Protein 6NVO (pdb70)

Secondary structure (DSSP, 8-state):
-EEEEEETTEEEEEETTTEEEEGGGTEEEE----BT-------HHHHHHHHHHHHHHS--SEEEE-S-SB-SGGGS-HHHHHHHHHHHHTTTTSEEEEE--HHHHHH-SPPGGG--EEE-S-EEETTEEE-SS-PPPSSS-EEE-SS-EEEEE---EEEEEEEE-SSEEEPPPSS--S--EE--TT-SSEEEE----EE-

Sequence (200 aa):
NYQPIEHRGQALWLLADKAIYWPARRALLVADVHIGKAASYGTTEATLARLDRLLAEHDCEQLIILGDFLHARTARAPATLAKVEDWRKRHKNLKVVLIRGNHDRNAGDPPASLDIQVVDEPWVLEPFALQHEPQPHGTHPVLAGHVHPVFVLRGRLRLPCFVIDEQVSLLPAFGEFTGGWEITPASASRLYLAGRVWPL

Foldseek 3Di:
DWDWDAAPNFTWTHALLQWIQGQVQLEIEHEQAAQQPPDDVVHLLVLLVVVVVVCVVTRHLEYEYQENNHAALSCVPPVRVVVLLVSLVVVVRYAYEYAYDPRCVHNDPPDVSSRYHYDYFQDDDPPERRHADQDFDPPHAYEYEPQQEFEADPCGDTFGKWWRDNTTTYTHNSGDDPDGDHDDPPDPTWIWGSNVTRTD

InterPro domains:
  IPR004843 Calcineurin-like, phosphoesterase domain [PF00149] (27-120)
  IPR024173 Phosphoesterase MJ0037-like [PIRSF000887] (7-202)
  IPR024173 Phosphoesterase MJ0037-like [PTHR39323] (19-204)
  IPR026336 Ligase-associated DNA damage response endonuclease PdeM-like [TIGR04123] (7-214)
  IPR029052 Metallo-dependent phosphatase-like [G3DSA:3.60.21.10] (27-137)
  IPR029052 Metallo-dependent phosphatase-like [SSF56300] (28-164)

Nearest PDB structures (foldseek):
  6nvo-assembly1_A  TM=1.005E+00  e=5.794E-46  Pseudomonas putida KT2440
  6nvp-assembly1_A  TM=9.640E-01  e=5.770E-36  Pseudomonas putida KT2440
  5h7w-assembly1_A  TM=5.038E-01  e=1.443E+00  Naja atra
  6hxw-assembly1_A  TM=4.388E-01  e=1.205E+00  Homo sapiens
  6heg-assembly1_A  TM=3.441E-01  e=3.555E+00  Escherichia coli K-12

B-factor: mean 45.1, std 12.96, range [23.28, 94.76]

Radius of gyration: 15.88 Å; Cα contacts (8 Å, |Δi|>4): 490; chains: 1; bounding box: 45×36×41 Å

Structure (mmCIF, N/CA/C/O backbone):
data_6NVO
#
_entry.id   6NVO
#
_cell.length_a   58.224
_cell.length_b   72.995
_cell.length_c   41.748
_cell.angle_alpha   90.00
_cell.angle_beta   90.00
_cell.angle_gamma   90.00
#
_symmetry.space_group_name_H-M   'P 21 21 2'
#
loop_
_entity.id
_entity.type
_entity.pdbx_description
1 polymer 'Nuclease MPE'
2 non-polymer 'MANGANESE (II) ION'
3 water water
#
loop_
_atom_site.group_PDB
_atom_site.id
_atom_site.type_symbol
_atom_site.label_atom_id
_atom_site.label_alt_id
_atom_site.label_comp_id
_atom_site.label_asym_id
_atom_site.label_entity_id
_atom_site.label_seq_id
_atom_site.pdbx_PDB_ins_code
_atom_site.Cartn_x
_atom_site.Cartn_y
_atom_site.Cartn_z
_atom_site.occupancy
_atom_site.B_iso_or_equiv
_atom_site.auth_seq_id
_atom_site.auth_comp_id
_atom_site.auth_asym_id
_atom_site.auth_atom_id
_atom_site.pdbx_PDB_model_num
ATOM 1 N N . ASN A 1 2 ? 24.333 -0.457 6.938 1.00 64.16 2 ASN A N 1
ATOM 2 C CA . ASN A 1 2 ? 23.445 -1.563 7.302 1.00 66.67 2 ASN A CA 1
ATOM 3 C C . ASN A 1 2 ? 22.443 -1.130 8.375 1.00 62.54 2 ASN A C 1
ATOM 4 O O . ASN A 1 2 ? 22.763 -0.295 9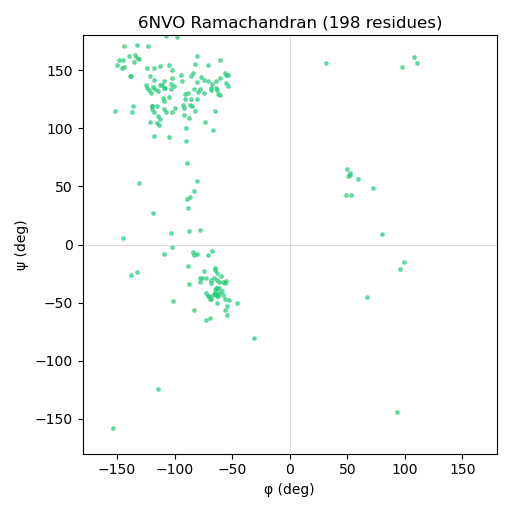.225 1.00 61.78 2 ASN A O 1
ATOM 9 N N . TYR A 1 3 ? 21.236 -1.701 8.346 1.00 60.31 3 TYR A N 1
ATOM 10 C CA . TYR A 1 3 ? 20.107 -1.114 9.055 1.00 52.02 3 TYR A CA 1
ATOM 11 C C . TYR A 1 3 ? 19.357 -2.126 9.906 1.00 50.50 3 TYR A C 1
ATOM 12 O O . TYR A 1 3 ? 19.410 -3.336 9.683 1.00 54.30 3 TYR A O 1
ATOM 21 N N . GLN A 1 4 ? 18.625 -1.591 10.872 1.00 45.24 4 GLN A N 1
ATOM 22 C CA . GLN A 1 4 ? 17.780 -2.374 11.765 1.00 43.71 4 GLN A CA 1
ATOM 23 C C . GLN A 1 4 ? 16.327 -1.994 11.511 1.00 47.15 4 GLN A C 1
ATOM 24 O O . GLN A 1 4 ? 15.921 -0.852 11.813 1.00 43.65 4 GLN A O 1
ATOM 30 N N . PRO A 1 5 ? 15.507 -2.877 10.943 1.00 50.08 5 PRO A N 1
ATOM 31 C CA . PRO A 1 5 ? 14.095 -2.530 10.736 1.00 41.82 5 PRO A CA 1
ATOM 32 C C . PRO A 1 5 ? 13.335 -2.576 12.047 1.00 38.98 5 PRO A C 1
ATOM 33 O O . PRO A 1 5 ? 13.587 -3.430 12.901 1.00 43.14 5 PRO A O 1
ATOM 37 N N . ILE A 1 6 ? 12.417 -1.624 12.221 1.00 38.53 6 ILE A N 1
ATOM 38 C CA . ILE A 1 6 ? 11.497 -1.647 13.355 1.00 43.16 6 ILE A CA 1
ATOM 39 C C . ILE A 1 6 ? 10.089 -1.330 12.857 1.00 42.02 6 ILE A C 1
ATOM 40 O O . ILE A 1 6 ? 9.896 -0.707 11.810 1.00 38.73 6 ILE A O 1
ATOM 45 N N . GLU A 1 7 ? 9.098 -1.755 13.628 1.00 41.63 7 GLU A N 1
ATOM 46 C CA . GLU A 1 7 ? 7.735 -1.290 13.422 1.00 44.77 7 GLU A CA 1
ATOM 47 C C . GLU A 1 7 ? 7.432 -0.260 14.492 1.00 42.83 7 GLU A C 1
ATOM 48 O O . GLU A 1 7 ? 7.735 -0.478 15.668 1.00 49.47 7 GLU A O 1
ATOM 54 N N . HIS A 1 8 ? 6.848 0.859 14.090 1.00 42.97 8 HIS A N 1
ATOM 55 C CA . HIS A 1 8 ? 6.600 1.944 15.033 1.00 40.76 8 HIS A CA 1
ATOM 56 C C . HIS A 1 8 ? 5.378 2.703 14.544 1.00 39.67 8 HIS A C 1
ATOM 57 O O . HIS A 1 8 ? 5.407 3.297 13.460 1.00 38.63 8 HIS A O 1
ATOM 64 N N . ARG A 1 9 ? 4.301 2.650 15.335 1.00 41.86 9 ARG A N 1
ATOM 65 C CA . ARG A 1 9 ? 3.044 3.320 15.001 1.00 42.17 9 ARG A CA 1
ATOM 66 C C . ARG A 1 9 ? 2.572 2.908 13.607 1.00 38.08 9 ARG A C 1
ATOM 67 O O . ARG A 1 9 ? 2.168 3.734 12.782 1.00 33.34 9 ARG A O 1
ATOM 75 N N . GLY A 1 10 ? 2.683 1.615 13.329 1.00 36.57 10 GLY A N 1
ATOM 76 C CA . GLY A 1 10 ? 2.150 1.061 12.105 1.00 41.02 10 GLY A CA 1
ATOM 77 C C . GLY A 1 10 ? 3.006 1.260 10.883 1.00 41.02 10 GLY A C 1
ATOM 78 O O . GLY A 1 10 ? 2.546 0.965 9.772 1.00 41.40 10 GLY A O 1
ATOM 79 N N . GLN A 1 11 ? 4.231 1.751 11.043 1.00 43.34 11 GLN A N 1
ATOM 80 C CA . GLN A 1 11 ? 5.111 2.035 9.922 1.00 35.54 11 GLN A CA 1
ATOM 81 C C . GLN A 1 11 ? 6.399 1.246 10.052 1.00 39.14 11 GLN A C 1
ATOM 82 O O . GLN A 1 11 ? 6.909 1.043 11.161 1.00 41.28 11 GLN A O 1
ATOM 88 N N . ALA A 1 12 ? 6.927 0.822 8.913 1.00 36.22 12 ALA A N 1
ATOM 89 C CA . ALA A 1 12 ? 8.222 0.166 8.865 1.00 36.64 12 ALA A CA 1
ATOM 90 C C . ALA A 1 12 ? 9.278 1.254 8.759 1.00 39.72 12 ALA A C 1
ATOM 91 O O . ALA A 1 12 ? 9.254 2.065 7.821 1.00 35.01 12 ALA A O 1
ATOM 93 N N . LEU A 1 13 ? 10.168 1.301 9.741 1.00 35.41 13 LEU A N 1
ATOM 94 C CA . LEU A 1 13 ? 11.236 2.292 9.792 1.00 38.07 13 LEU A CA 1
ATOM 95 C C . LEU A 1 13 ? 12.564 1.566 9.900 1.00 33.43 13 LEU A C 1
ATOM 96 O O . LEU A 1 13 ? 12.688 0.581 10.638 1.00 36.40 13 LEU A O 1
ATOM 101 N N . TRP A 1 14 ? 13.549 2.039 9.154 1.00 30.78 14 TRP A N 1
ATOM 102 C CA . TRP A 1 14 ? 14.875 1.437 9.174 1.00 34.21 14 TRP A CA 1
ATOM 103 C C . TRP A 1 14 ? 15.810 2.380 9.916 1.00 37.54 14 TRP A C 1
ATOM 104 O O . TRP A 1 14 ? 16.091 3.490 9.443 1.00 33.93 14 TRP A O 1
ATOM 115 N N . LEU A 1 15 ? 16.302 1.934 11.068 1.00 38.01 15 LEU A N 1
ATOM 116 C CA . LEU A 1 15 ? 17.299 2.703 11.795 1.00 34.46 15 LEU A CA 1
ATOM 117 C C . LEU A 1 15 ? 18.655 2.442 11.159 1.00 38.72 15 LEU A C 1
ATOM 118 O O . LEU A 1 15 ? 19.068 1.286 11.040 1.00 43.57 15 LEU A O 1
ATOM 123 N N . LEU A 1 16 ? 19.345 3.508 10.761 1.00 36.31 16 LEU A N 1
ATOM 124 C CA . LEU A 1 16 ? 20.611 3.414 10.046 1.00 38.54 16 LEU A CA 1
ATOM 125 C C . LEU A 1 16 ? 21.782 3.643 10.991 1.00 41.58 16 LEU A C 1
ATOM 126 O O . LEU A 1 16 ? 21.760 4.572 11.805 1.00 39.69 16 LEU A O 1
ATOM 131 N N . ALA A 1 17 ? 22.825 2.810 10.851 1.00 44.44 17 ALA A N 1
ATOM 132 C CA . ALA A 1 17 ? 23.968 2.875 11.761 1.00 38.89 17 ALA A CA 1
ATOM 133 C C . ALA A 1 17 ? 24.584 4.267 11.808 1.00 39.33 17 ALA A C 1
ATOM 134 O O . ALA A 1 17 ? 25.091 4.688 12.856 1.00 42.31 17 ALA A O 1
ATOM 136 N N . ASP A 1 18 ? 24.530 5.000 10.697 1.00 35.38 18 ASP A N 1
ATOM 137 C CA . ASP A 1 18 ? 25.103 6.336 10.591 1.00 35.94 18 ASP A CA 1
ATOM 138 C C . ASP A 1 18 ? 24.134 7.448 11.011 1.00 38.13 18 ASP A C 1
ATOM 139 O O . ASP A 1 18 ? 24.188 8.548 10.446 1.00 39.14 18 ASP A O 1
ATOM 144 N N . LYS A 1 19 ? 23.234 7.188 11.964 1.00 35.12 19 LYS A N 1
ATOM 145 C CA . LYS A 1 19 ? 22.473 8.252 12.640 1.00 36.98 19 LYS A CA 1
ATOM 146 C C . LYS A 1 19 ? 21.408 8.871 11.731 1.00 35.14 19 LYS A C 1
ATOM 147 O O . LYS A 1 19 ? 21.288 10.094 11.628 1.00 37.44 19 LYS A O 1
ATOM 153 N N . ALA A 1 20 ? 20.625 8.011 11.077 1.00 32.57 20 ALA A N 1
ATOM 154 C CA . ALA A 1 20 ? 19.566 8.449 10.177 1.00 35.53 20 ALA A CA 1
ATOM 155 C C . ALA A 1 20 ? 18.451 7.421 10.228 1.00 32.01 20 ALA A C 1
ATOM 156 O O . ALA A 1 20 ? 18.671 6.274 10.618 1.00 35.18 20 ALA A O 1
ATOM 158 N N . ILE A 1 21 ? 17.251 7.836 9.840 1.00 32.84 21 ILE A N 1
ATOM 159 C CA . ILE A 1 21 ? 16.128 6.913 9.669 1.00 32.62 21 ILE A CA 1
ATOM 160 C C . ILE A 1 21 ? 15.726 6.950 8.205 1.00 32.67 21 ILE A C 1
ATOM 161 O O . ILE A 1 21 ? 15.631 8.028 7.611 1.00 34.05 21 ILE A O 1
ATOM 166 N N . TYR A 1 22 ? 15.525 5.780 7.618 1.00 35.71 22 TYR A N 1
ATOM 167 C CA . TYR A 1 22 ? 14.942 5.676 6.289 1.00 34.24 22 TYR A CA 1
ATOM 168 C C . TYR A 1 22 ? 13.530 5.121 6.427 1.00 35.58 22 TYR A C 1
ATOM 169 O O . TYR A 1 22 ? 13.301 4.163 7.169 1.00 35.19 22 TYR A O 1
ATOM 178 N N . TRP A 1 23 ? 12.590 5.741 5.720 1.00 32.57 23 TRP A N 1
ATOM 179 C CA . TRP A 1 23 ? 11.163 5.445 5.819 1.00 36.17 23 TRP A CA 1
ATOM 180 C C . TRP A 1 23 ? 10.764 4.959 4.433 1.00 37.83 23 TRP A C 1
ATOM 181 O O . TRP A 1 23 ? 10.478 5.777 3.545 1.00 37.08 23 TRP A O 1
ATOM 192 N N . PRO A 1 24 ? 10.785 3.640 4.195 1.00 33.24 24 PRO A N 1
ATOM 193 C CA . PRO A 1 24 ? 10.610 3.125 2.818 1.00 35.59 24 PRO A CA 1
ATOM 194 C C . PRO A 1 24 ? 9.325 3.573 2.141 1.00 39.17 24 PRO A C 1
ATOM 195 O O . PRO A 1 24 ? 9.361 4.013 0.982 1.00 36.21 24 PRO A O 1
ATOM 199 N N . ALA A 1 25 ? 8.185 3.481 2.841 1.00 35.28 25 ALA A N 1
ATOM 200 C CA . ALA A 1 25 ? 6.893 3.806 2.237 1.00 33.92 25 ALA A CA 1
ATOM 201 C C . ALA A 1 25 ? 6.838 5.245 1.755 1.00 40.86 25 ALA A C 1
ATOM 202 O O . ALA A 1 25 ? 6.079 5.576 0.829 1.00 44.99 25 ALA A O 1
ATOM 204 N N . ARG A 1 26 ? 7.615 6.119 2.380 1.00 38.06 26 ARG A N 1
ATOM 205 C CA . ARG A 1 26 ? 7.676 7.516 2.008 1.00 39.05 26 ARG A CA 1
ATOM 206 C C . ARG A 1 26 ? 8.925 7.833 1.198 1.00 38.37 26 ARG A C 1
ATOM 207 O O . ARG A 1 26 ? 9.103 8.980 0.775 1.00 36.46 26 ARG A O 1
ATOM 215 N N . ARG A 1 27 ? 9.786 6.840 0.977 1.00 35.82 27 ARG A N 1
ATOM 216 C CA . ARG A 1 27 ? 11.044 7.040 0.266 1.00 40.96 27 ARG A CA 1
ATOM 217 C C . ARG A 1 27 ? 11.795 8.248 0.839 1.00 39.48 27 ARG A C 1
ATOM 218 O O . ARG A 1 27 ? 12.337 9.090 0.116 1.00 42.48 27 ARG A O 1
ATOM 226 N N . ALA A 1 28 ? 11.795 8.334 2.174 1.00 37.84 28 ALA A N 1
ATOM 227 C CA . ALA A 1 28 ? 12.271 9.495 2.914 1.00 35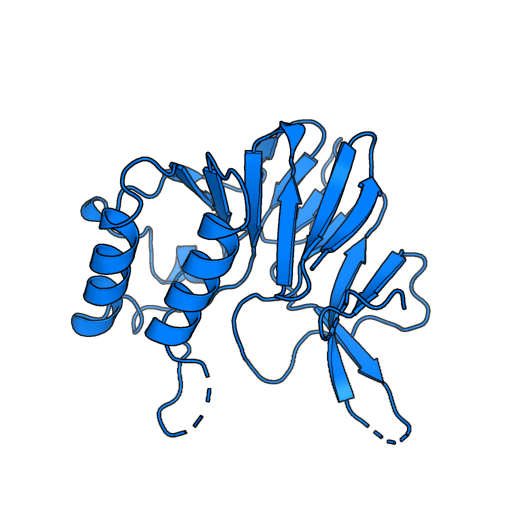.82 28 ALA A CA 1
ATOM 228 C C . ALA A 1 28 ? 13.453 9.119 3.804 1.00 34.85 28 ALA A C 1
ATOM 229 O O . ALA A 1 28 ? 13.433 8.083 4.478 1.00 32.45 28 ALA A O 1
ATOM 231 N N . LEU A 1 29 ? 14.480 9.964 3.790 1.00 33.69 29 LEU A N 1
ATOM 232 C CA . LEU A 1 29 ? 15.595 9.899 4.733 1.00 31.01 29 LEU A CA 1
ATOM 233 C C . LEU A 1 29 ? 15.442 11.014 5.769 1.00 28.46 29 LEU A C 1
ATOM 234 O O . LEU A 1 29 ? 15.274 12.183 5.409 1.00 32.78 29 LEU A O 1
ATOM 239 N N . LEU A 1 30 ? 15.484 10.646 7.049 1.00 31.13 30 LEU A N 1
ATOM 240 C CA . LEU A 1 30 ? 15.297 11.554 8.183 1.00 32.48 30 LEU A CA 1
ATOM 241 C C . LEU A 1 30 ? 16.598 11.639 8.962 1.00 30.74 30 LEU A C 1
ATOM 242 O O . LEU A 1 30 ? 17.173 10.606 9.313 1.00 28.48 30 LEU A O 1
ATOM 247 N N . VAL A 1 31 ? 17.027 12.863 9.271 1.00 29.37 31 VAL A N 1
ATOM 248 C CA . VAL A 1 31 ? 18.191 13.135 10.115 1.00 28.26 31 VAL A CA 1
ATOM 249 C C . VAL A 1 31 ? 17.873 14.378 10.925 1.00 29.32 31 VAL A C 1
ATOM 250 O O . VAL A 1 31 ? 16.883 15.076 10.674 1.00 26.59 31 VAL A O 1
ATOM 254 N N . ALA A 1 32 ? 18.736 14.670 11.888 1.00 26.09 32 ALA A N 1
ATOM 255 C CA . ALA A 1 32 ? 18.553 15.814 12.756 1.00 26.27 32 ALA A CA 1
ATOM 256 C C . ALA A 1 32 ? 19.914 16.323 13.206 1.00 31.04 32 ALA A C 1
ATOM 257 O O . ALA A 1 32 ? 20.907 15.574 13.257 1.00 30.77 32 ALA A O 1
ATOM 259 N N . ASP A 1 33 ? 19.938 17.606 13.530 1.00 27.45 33 ASP A N 1
ATOM 260 C CA . ASP A 1 33 ? 21.072 18.257 14.193 1.00 34.22 33 ASP A CA 1
ATOM 261 C C . ASP A 1 33 ? 22.357 17.979 13.425 1.00 31.46 33 ASP A C 1
ATOM 262 O O . ASP A 1 33 ? 23.299 17.361 13.919 1.00 31.10 33 ASP A O 1
ATOM 267 N N . VAL A 1 34 ? 22.339 18.414 12.160 1.00 34.46 34 VAL A N 1
ATOM 268 C CA . VAL A 1 34 ? 23.495 18.240 11.294 1.00 31.07 34 VAL A CA 1
ATOM 269 C C . VAL A 1 34 ? 24.610 19.193 11.708 1.00 39.38 34 VAL A C 1
ATOM 270 O O . VAL A 1 34 ? 25.787 18.813 11.754 1.00 39.17 34 VAL A O 1
ATOM 274 N N . HIS A 1 35 ? 24.255 20.439 12.023 1.00 35.61 35 HIS A N 1
ATOM 275 C CA . HIS A 1 35 ? 25.200 21.481 12.415 1.00 45.95 35 HIS A CA 1
ATOM 276 C C . HIS A 1 35 ? 26.362 21.600 11.421 1.00 46.80 35 HIS A C 1
ATOM 277 O O . HIS A 1 35 ? 27.540 21.463 11.769 1.00 45.43 35 HIS A O 1
ATOM 284 N N . ILE A 1 36 ? 26.011 21.872 10.160 1.00 44.01 36 ILE A N 1
ATOM 285 C CA . ILE A 1 36 ? 27.017 22.331 9.202 1.00 44.71 36 ILE A CA 1
ATOM 286 C C . ILE A 1 36 ? 27.589 23.661 9.684 1.00 45.45 36 ILE A C 1
ATOM 287 O O . ILE A 1 36 ? 26.848 24.600 10.006 1.00 44.30 36 ILE A O 1
ATOM 292 N N . GLY A 1 37 ? 28.919 23.750 9.737 1.00 50.93 37 GLY A N 1
ATOM 293 C CA . GLY A 1 37 ? 29.587 24.910 10.293 1.00 47.94 37 GLY A CA 1
ATOM 294 C C . GLY A 1 37 ? 30.050 24.732 11.723 1.00 55.40 37 GLY A C 1
ATOM 295 O O . GLY A 1 37 ? 30.842 25.554 12.215 1.00 56.22 37 GLY A O 1
ATOM 296 N N . LYS A 1 38 ? 29.555 23.703 12.414 1.00 47.04 38 LYS A N 1
ATOM 297 C CA . LYS A 1 38 ? 30.186 23.228 13.642 1.00 53.80 38 LYS A CA 1
ATOM 298 C C . LYS A 1 38 ? 31.222 22.175 13.257 1.00 57.35 38 LYS A C 1
ATOM 299 O O . LYS A 1 38 ? 31.057 20.968 13.454 1.00 59.20 38 LYS A O 1
ATOM 305 N N . ALA A 1 39 ? 32.282 22.667 12.630 1.00 57.46 39 ALA A N 1
ATOM 306 C CA . ALA A 1 39 ? 33.478 21.890 12.365 1.00 57.52 39 ALA A CA 1
ATOM 307 C C . ALA A 1 39 ? 34.633 22.559 13.094 1.00 61.30 39 ALA A C 1
ATOM 308 O O . ALA A 1 39 ? 34.685 23.791 13.202 1.00 59.34 39 ALA A O 1
ATOM 310 N N . ALA A 1 40 ? 35.518 21.746 13.651 1.00 62.93 40 ALA A N 1
ATOM 311 C CA . ALA A 1 40 ? 36.786 22.242 14.154 1.00 62.07 40 ALA A CA 1
ATOM 312 C C . ALA A 1 40 ? 37.860 21.996 13.105 1.00 62.18 40 ALA A C 1
ATOM 313 O O . ALA A 1 40 ? 37.618 21.407 12.048 1.00 68.69 40 ALA A O 1
ATOM 315 N N . SER A 1 41 ? 39.073 22.425 13.426 1.00 64.68 41 SER A N 1
ATOM 316 C CA . SER A 1 41 ? 40.128 22.582 12.440 1.00 60.03 41 SER A CA 1
ATOM 317 C C . SER A 1 41 ? 41.334 21.690 12.721 1.00 62.43 41 SER A C 1
ATOM 318 O O . SER A 1 41 ? 42.449 22.045 12.345 1.00 59.03 41 SER A O 1
ATOM 321 N N . TYR A 1 42 ? 41.159 20.544 13.386 1.00 60.69 42 TYR A N 1
ATOM 322 C CA . TYR A 1 42 ? 42.335 19.715 13.724 1.00 56.48 42 TYR A CA 1
ATOM 323 C C . TYR A 1 42 ? 42.054 18.211 13.665 1.00 61.22 42 TYR A C 1
ATOM 324 O O . TYR A 1 42 ? 42.618 17.494 12.829 1.00 60.20 42 TYR A O 1
ATOM 333 N N . GLY A 1 52 ? 34.161 14.827 10.685 1.00 52.85 52 GLY A N 1
ATOM 334 C CA . GLY A 1 52 ? 33.935 16.085 11.379 1.00 55.21 52 GLY A CA 1
ATOM 335 C C . GLY A 1 52 ? 33.848 17.325 10.502 1.00 52.95 52 GLY A C 1
ATOM 336 O O . GLY A 1 52 ? 33.296 18.340 10.913 1.00 54.05 52 GLY A O 1
ATOM 337 N N . THR A 1 53 ? 34.389 17.247 9.288 1.00 49.97 53 THR A N 1
ATOM 338 C CA . THR A 1 53 ? 34.412 18.392 8.388 1.00 52.25 53 THR A CA 1
ATOM 339 C C . THR A 1 53 ? 33.080 18.531 7.656 1.00 48.60 53 THR A C 1
ATOM 340 O O . THR A 1 53 ? 32.336 17.563 7.488 1.00 41.20 53 THR A O 1
ATOM 344 N N . THR A 1 54 ? 32.786 19.762 7.232 1.00 45.56 54 THR A N 1
ATOM 345 C CA . THR A 1 54 ? 31.642 20.013 6.366 1.00 43.98 54 THR A CA 1
ATOM 346 C C . THR A 1 54 ? 31.580 18.999 5.233 1.00 50.17 54 THR A C 1
ATOM 347 O O . THR A 1 54 ? 30.533 18.382 4.981 1.00 43.97 54 THR A O 1
ATOM 351 N N . GLU A 1 55 ? 32.704 18.810 4.538 1.00 48.85 55 GLU A N 1
ATOM 352 C CA . GLU A 1 55 ? 32.713 17.898 3.404 1.00 47.17 55 GLU A CA 1
ATOM 353 C C . GLU A 1 55 ? 32.396 16.488 3.855 1.00 47.42 55 GLU A C 1
ATOM 354 O O . GLU A 1 55 ? 31.602 15.781 3.217 1.00 47.60 55 GLU A O 1
ATOM 360 N N . ALA A 1 56 ? 33.013 16.059 4.960 1.00 45.53 56 ALA A N 1
ATOM 361 C CA . ALA A 1 56 ? 32.773 14.706 5.446 1.00 47.53 56 ALA A CA 1
ATOM 362 C C . ALA A 1 56 ? 31.303 14.509 5.793 1.00 43.38 56 ALA A C 1
ATOM 363 O O . ALA A 1 56 ? 30.744 13.433 5.552 1.00 40.13 56 ALA A O 1
ATOM 365 N N . THR A 1 57 ? 30.659 15.544 6.349 1.00 44.36 57 THR A N 1
ATOM 366 C CA . THR A 1 57 ? 29.243 15.430 6.698 1.00 42.64 57 THR A CA 1
ATOM 367 C C . THR A 1 57 ? 28.384 15.328 5.441 1.00 40.36 57 THR A C 1
ATOM 368 O O . THR A 1 57 ? 27.523 14.450 5.335 1.00 35.47 57 THR A O 1
ATOM 372 N N . LEU A 1 58 ? 28.634 16.193 4.457 1.00 43.99 58 LEU A N 1
ATOM 373 C CA . LEU A 1 58 ? 27.901 16.105 3.197 1.00 45.20 58 LEU A CA 1
ATOM 374 C C . LEU A 1 58 ? 28.180 14.782 2.484 1.00 40.65 58 LEU A C 1
ATOM 375 O O . LEU A 1 58 ? 27.257 14.116 2.003 1.00 37.29 58 LEU A O 1
ATOM 380 N N . ALA A 1 59 ? 29.446 14.365 2.427 1.00 42.60 59 ALA A N 1
ATOM 381 C CA . ALA A 1 59 ? 29.737 13.076 1.801 1.00 44.69 59 ALA A CA 1
ATOM 382 C C . ALA A 1 59 ? 29.057 11.930 2.534 1.00 44.75 59 ALA A C 1
ATOM 383 O O . ALA A 1 59 ? 28.710 10.919 1.909 1.00 41.72 59 ALA A O 1
ATOM 385 N N . ARG A 1 60 ? 28.904 12.050 3.863 1.00 43.14 60 ARG A N 1
ATOM 386 C CA . ARG A 1 60 ? 28.175 11.044 4.640 1.00 42.28 60 ARG A CA 1
ATOM 387 C C . ARG A 1 60 ? 26.699 10.990 4.232 1.00 36.25 60 ARG A C 1
ATOM 388 O O . ARG A 1 60 ? 26.098 9.910 4.187 1.00 39.83 60 ARG A O 1
ATOM 396 N N . LEU A 1 61 ? 26.102 12.142 3.925 1.00 37.93 61 LEU A N 1
ATOM 397 C CA . LEU A 1 61 ? 24.743 12.158 3.370 1.00 44.49 61 LEU A CA 1
ATOM 398 C C . LEU A 1 61 ? 24.681 11.507 1.985 1.00 41.07 61 LEU A C 1
ATOM 399 O O . LEU A 1 61 ? 23.744 10.753 1.692 1.00 42.05 61 LEU A O 1
ATOM 404 N N . ASP A 1 62 ? 25.671 11.791 1.122 1.00 41.42 62 ASP A N 1
ATOM 405 C CA . ASP A 1 62 ? 25.717 11.201 -0.224 1.00 40.59 62 ASP A CA 1
ATOM 406 C C . ASP A 1 62 ? 25.741 9.683 -0.175 1.00 41.35 62 ASP A C 1
ATOM 407 O O . ASP A 1 62 ? 25.192 9.026 -1.068 1.00 45.79 62 ASP A O 1
ATOM 412 N N . ARG A 1 63 ? 26.362 9.108 0.859 1.00 39.08 63 ARG A N 1
ATOM 413 C CA . ARG A 1 63 ? 26.396 7.655 0.990 1.00 41.78 63 ARG A CA 1
ATOM 414 C C . ARG A 1 63 ? 25.014 7.095 1.327 1.00 46.76 63 ARG A C 1
ATOM 415 O O . ARG A 1 63 ? 24.584 6.093 0.740 1.00 48.73 63 ARG A O 1
ATOM 423 N N . LEU A 1 64 ? 24.297 7.730 2.264 1.00 45.58 64 LEU A N 1
ATOM 424 C CA . LEU A 1 64 ? 22.938 7.286 2.580 1.00 39.60 64 LEU A CA 1
ATOM 425 C C . LEU A 1 64 ? 22.006 7.479 1.390 1.00 38.38 64 LEU A C 1
ATOM 426 O O . LEU A 1 64 ? 21.178 6.611 1.096 1.00 42.78 64 LEU A O 1
ATOM 431 N N . LEU A 1 65 ? 22.130 8.607 0.692 1.00 31.67 65 LEU A N 1
ATOM 432 C CA . LEU A 1 65 ? 21.258 8.885 -0.450 1.00 44.43 65 LEU A CA 1
ATOM 433 C C . LEU A 1 65 ? 21.527 7.941 -1.624 1.00 47.05 65 LEU A C 1
ATOM 434 O O . LEU A 1 65 ? 20.611 7.629 -2.399 1.00 40.54 65 LEU A O 1
ATOM 439 N N . ALA A 1 66 ? 22.767 7.478 -1.780 1.00 43.86 66 ALA A N 1
ATOM 440 C CA . ALA A 1 66 ? 23.034 6.476 -2.806 1.00 44.21 66 ALA A CA 1
ATOM 441 C C . ALA A 1 66 ? 22.584 5.089 -2.365 1.00 47.86 66 ALA A C 1
ATOM 442 O O . ALA A 1 66 ? 22.216 4.268 -3.213 1.00 48.55 66 ALA A O 1
ATOM 444 N N . GLU A 1 67 ? 22.581 4.821 -1.053 1.00 42.44 67 GLU A N 1
ATOM 445 C CA . GLU A 1 67 ? 22.206 3.507 -0.535 1.00 44.83 67 GLU A CA 1
ATOM 446 C C . GLU A 1 67 ? 20.703 3.237 -0.584 1.00 46.11 67 GLU A C 1
ATOM 447 O O . GLU A 1 67 ? 20.306 2.068 -0.557 1.00 48.84 67 GLU A O 1
ATOM 453 N N . HIS A 1 68 ? 19.865 4.275 -0.614 1.00 42.50 68 HIS A N 1
ATOM 454 C CA . HIS A 1 68 ? 18.422 4.125 -0.459 1.00 43.71 68 HIS A CA 1
ATOM 455 C C . HIS A 1 68 ? 17.697 5.033 -1.439 1.00 43.36 68 HIS A C 1
ATOM 456 O O . HIS A 1 68 ? 18.142 6.150 -1.714 1.00 45.17 68 HIS A O 1
ATOM 463 N N . ASP A 1 69 ? 16.560 4.555 -1.940 1.00 37.75 69 ASP A N 1
ATOM 464 C CA . ASP A 1 69 ? 15.691 5.357 -2.806 1.00 45.51 69 ASP A CA 1
ATOM 465 C C . ASP A 1 69 ? 15.111 6.508 -1.988 1.00 39.87 69 ASP A C 1
ATOM 466 O O . ASP A 1 69 ? 14.132 6.337 -1.258 1.00 39.67 69 ASP A O 1
ATOM 471 N N . CYS A 1 70 ? 15.711 7.687 -2.101 1.00 35.19 70 CYS A N 1
ATOM 472 C CA . CYS A 1 70 ? 15.315 8.846 -1.309 1.00 39.81 70 CYS A CA 1
ATOM 473 C C . CYS A 1 70 ? 14.744 9.890 -2.249 1.00 42.64 70 CYS A C 1
ATOM 474 O O . CYS A 1 70 ? 15.481 10.594 -2.943 1.00 38.59 70 CYS A O 1
ATOM 477 N N . GLU A 1 71 ? 13.424 9.991 -2.254 1.00 39.98 71 GLU A N 1
ATOM 478 C CA . GLU A 1 71 ? 12.790 11.099 -2.939 1.00 40.56 71 GLU A CA 1
ATOM 479 C C . GLU A 1 71 ? 12.914 12.376 -2.124 1.00 39.89 71 GLU A C 1
ATOM 480 O O . GLU A 1 71 ? 12.955 13.469 -2.696 1.00 38.56 71 GLU A O 1
ATOM 486 N N . GLN A 1 72 ? 12.996 12.266 -0.795 1.00 38.29 72 GLN A N 1
ATOM 487 C CA . GLN A 1 72 ? 13.083 13.457 0.039 1.00 38.69 72 GLN A CA 1
ATOM 488 C C . GLN A 1 72 ? 13.986 13.225 1.241 1.00 35.38 72 GLN A C 1
ATOM 489 O O . GLN A 1 72 ? 14.148 12.102 1.728 1.00 31.77 72 GLN A O 1
ATOM 495 N N . LEU A 1 73 ? 14.573 14.322 1.705 1.00 40.62 73 LEU A N 1
ATOM 496 C CA . LEU A 1 73 ? 15.377 14.359 2.915 1.00 37.23 73 LEU A CA 1
ATOM 497 C C . LEU A 1 73 ? 14.732 15.357 3.854 1.00 36.55 73 LEU A C 1
ATOM 498 O O . LEU A 1 73 ? 14.407 16.485 3.453 1.00 34.41 73 LEU A O 1
ATOM 503 N N . ILE A 1 74 ? 14.524 14.936 5.090 1.00 36.59 74 ILE A N 1
ATOM 504 C CA . ILE A 1 74 ? 13.866 15.765 6.081 1.00 31.38 74 ILE A CA 1
ATOM 505 C C . ILE A 1 74 ? 14.839 15.976 7.228 1.00 29.01 74 ILE A C 1
ATOM 506 O O . ILE A 1 74 ? 15.284 15.015 7.861 1.00 29.59 74 ILE A O 1
ATOM 511 N N . ILE A 1 75 ? 15.182 17.227 7.483 1.00 30.66 75 ILE A N 1
ATOM 512 C CA . ILE A 1 75 ? 16.112 17.579 8.542 1.00 30.66 75 ILE A CA 1
ATOM 513 C C . ILE A 1 75 ? 15.300 18.088 9.717 1.00 33.07 75 ILE A C 1
ATOM 514 O O . ILE A 1 75 ? 14.640 19.135 9.620 1.00 31.35 75 ILE A O 1
ATOM 519 N N . LEU A 1 76 ? 15.323 17.340 10.820 1.00 28.17 76 LEU A N 1
ATOM 520 C CA . LEU A 1 76 ? 14.543 17.714 11.997 1.00 29.90 76 LEU A CA 1
ATOM 521 C C . LEU A 1 76 ? 15.273 18.785 12.810 1.00 31.98 76 LEU A C 1
ATOM 522 O O . LEU A 1 76 ? 15.540 18.636 14.001 1.00 31.88 76 LEU A O 1
ATOM 527 N N . GLY A 1 77 ? 15.613 19.879 12.143 1.00 35.83 77 GLY A N 1
ATOM 528 C CA . GLY A 1 77 ? 16.189 20.991 12.880 1.00 33.26 77 GLY A CA 1
ATOM 529 C C . GLY A 1 77 ? 17.704 21.030 12.831 1.00 35.28 77 GLY A C 1
ATOM 530 O O . GLY A 1 77 ? 18.380 20.006 12.679 1.00 33.54 77 GLY A O 1
ATOM 531 N N . ASP A 1 78 ? 18.247 22.242 12.962 1.00 35.12 78 ASP A N 1
ATOM 532 C CA . ASP A 1 78 ? 19.678 22.494 13.144 1.00 40.00 78 ASP A CA 1
ATOM 533 C C . ASP A 1 78 ? 20.513 21.955 11.980 1.00 36.25 78 ASP A C 1
ATOM 534 O O . ASP A 1 78 ? 21.448 21.174 12.157 1.00 38.62 78 ASP A O 1
ATOM 539 N N . PHE A 1 79 ? 20.171 22.407 10.779 1.00 36.91 79 PHE A N 1
ATOM 540 C CA . PHE A 1 79 ? 20.974 22.137 9.590 1.00 40.78 79 PHE A CA 1
ATOM 541 C C . PHE A 1 79 ? 22.274 22.947 9.583 1.00 40.15 79 PHE A C 1
ATOM 542 O O . PHE A 1 79 ? 23.366 22.378 9.624 1.00 41.30 79 PHE A O 1
ATOM 550 N N . LEU A 1 80 ? 22.173 24.272 9.505 1.00 43.95 80 LEU A N 1
ATOM 551 C CA . LEU A 1 80 ? 23.337 25.148 9.589 1.00 47.70 80 LEU A CA 1
ATOM 552 C C . LEU A 1 80 ? 23.531 25.585 11.030 1.00 50.73 80 LEU A C 1
ATOM 553 O O . LEU A 1 80 ? 22.557 25.878 11.732 1.00 51.27 80 LEU A O 1
ATOM 558 N N . HIS A 1 81 ? 24.790 25.647 11.470 1.00 50.52 81 HIS A N 1
ATOM 559 C CA . HIS A 1 81 ? 25.034 25.890 12.887 1.00 53.01 81 HIS A CA 1
ATOM 560 C C . HIS A 1 81 ? 24.644 27.310 13.303 1.00 55.47 81 HIS A C 1
ATOM 561 O O . HIS A 1 81 ? 23.756 27.503 14.141 1.00 59.77 81 HIS A O 1
ATOM 568 N N . ALA A 1 82 ? 25.304 28.320 12.758 1.00 56.86 82 ALA A N 1
ATOM 569 C CA . ALA A 1 82 ? 25.075 29.656 13.289 1.00 64.87 82 ALA A CA 1
ATOM 570 C C . ALA A 1 82 ? 25.363 30.673 12.197 1.00 74.73 82 ALA A C 1
ATOM 571 O O . ALA A 1 82 ? 25.314 30.356 11.004 1.00 79.93 82 ALA A O 1
ATOM 573 N N . ARG A 1 83 ? 25.651 31.906 12.609 1.00 79.77 83 ARG A N 1
ATOM 574 C CA . ARG A 1 83 ? 25.908 32.962 11.641 1.00 83.67 83 ARG A CA 1
ATOM 575 C C . ARG A 1 83 ? 27.258 32.772 10.966 1.00 86.50 83 ARG A C 1
ATOM 576 O O . ARG A 1 83 ? 27.434 33.182 9.810 1.00 83.90 83 ARG A O 1
ATOM 584 N N . THR A 1 84 ? 28.212 32.147 11.669 1.00 84.80 84 THR A N 1
ATOM 585 C CA . THR A 1 84 ? 29.476 31.689 11.103 1.00 83.53 84 THR A CA 1
ATOM 586 C C . THR A 1 84 ? 29.319 30.391 10.302 1.00 82.26 84 THR A C 1
ATOM 587 O O . THR A 1 84 ? 30.320 29.739 9.979 1.00 85.92 84 THR A O 1
ATOM 591 N N . ALA A 1 85 ? 28.082 29.993 9.999 1.00 76.75 85 ALA A N 1
ATOM 592 C CA . ALA A 1 85 ? 27.811 28.972 9.000 1.00 73.87 85 ALA A CA 1
ATOM 593 C C . ALA A 1 85 ? 27.171 29.542 7.743 1.00 76.51 85 ALA A C 1
ATOM 594 O O . ALA A 1 85 ? 27.019 28.811 6.761 1.00 77.18 85 ALA A O 1
ATOM 596 N N . ARG A 1 86 ? 26.786 30.817 7.742 1.00 81.55 86 ARG A N 1
ATOM 597 C CA . ARG A 1 86 ? 26.499 31.540 6.502 1.00 76.13 86 ARG A CA 1
ATOM 598 C C . ARG A 1 86 ? 27.763 32.149 5.916 1.00 71.55 86 ARG A C 1
ATOM 599 O O . ARG A 1 86 ? 27.763 33.290 5.450 1.00 73.17 86 ARG A O 1
ATOM 607 N N . ALA A 1 87 ? 28.872 31.406 5.951 1.00 71.89 87 ALA A N 1
ATOM 608 C CA . ALA A 1 87 ? 30.247 31.699 5.579 1.00 70.84 87 ALA A CA 1
ATOM 609 C C . ALA A 1 87 ? 30.464 31.443 4.091 1.00 69.75 87 ALA A C 1
ATOM 610 O O . ALA A 1 87 ? 29.879 30.512 3.525 1.00 63.70 87 ALA A O 1
ATOM 612 N N . PRO A 1 88 ? 31.307 32.262 3.444 1.00 69.24 88 PRO A N 1
ATOM 613 C CA . PRO A 1 88 ? 31.411 32.195 1.982 1.00 63.07 88 PRO A CA 1
ATOM 614 C C . PRO A 1 88 ? 31.768 30.789 1.541 1.00 57.52 88 PRO A C 1
ATOM 615 O O . PRO A 1 88 ? 31.006 30.164 0.798 1.00 52.84 88 PRO A O 1
ATOM 619 N N . ALA A 1 89 ? 32.887 30.266 2.056 1.00 54.61 89 ALA A N 1
ATOM 620 C CA . ALA A 1 89 ? 33.333 28.929 1.678 1.00 52.27 89 ALA A CA 1
ATOM 621 C C . ALA A 1 89 ? 32.313 27.861 2.068 1.00 53.04 89 ALA A C 1
ATOM 622 O O . ALA A 1 89 ? 32.051 26.934 1.295 1.00 49.19 89 ALA A O 1
ATOM 624 N N . THR A 1 90 ? 31.730 27.971 3.261 1.00 52.65 90 THR A N 1
ATOM 625 C CA . THR A 1 90 ? 30.917 26.882 3.792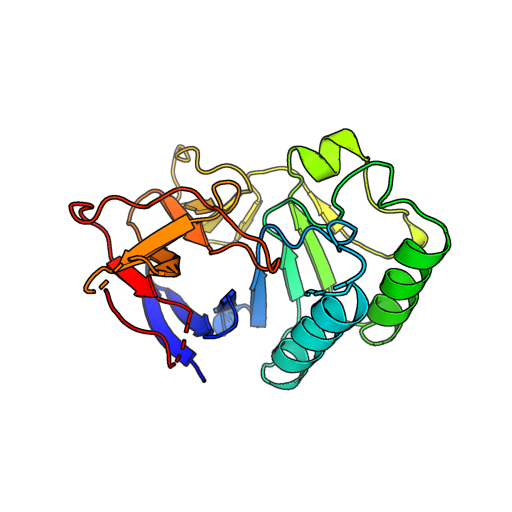 1.00 47.18 90 THR A CA 1
ATOM 626 C C . THR A 1 90 ? 29.619 26.718 3.009 1.00 47.19 90 THR A C 1
ATOM 627 O O . THR A 1 90 ? 29.241 25.600 2.634 1.00 44.34 90 THR A O 1
ATOM 631 N N . LEU A 1 91 ? 28.917 27.817 2.748 1.00 49.12 91 LEU A N 1
ATOM 632 C CA . LEU A 1 91 ? 27.676 27.696 2.000 1.00 42.06 91 LEU A CA 1
ATOM 633 C C . LEU A 1 91 ? 27.941 27.238 0.573 1.00 49.84 91 LEU A C 1
ATOM 634 O O . LEU A 1 91 ? 27.098 26.544 -0.010 1.00 47.35 91 LEU A O 1
ATOM 639 N N . ALA A 1 92 ? 29.120 27.575 0.027 1.00 46.28 92 ALA A N 1
ATOM 640 C CA . ALA A 1 92 ? 29.529 27.115 -1.302 1.00 46.14 92 ALA A CA 1
ATOM 641 C C . ALA A 1 92 ? 29.562 25.595 -1.385 1.00 42.46 92 ALA A C 1
ATOM 642 O O . ALA A 1 92 ? 29.173 25.005 -2.402 1.00 35.91 92 ALA A O 1
ATOM 644 N N . LYS A 1 93 ? 30.038 24.943 -0.326 1.00 48.38 93 LYS A N 1
ATOM 645 C CA . LYS A 1 93 ? 30.058 23.484 -0.312 1.00 46.40 93 LYS A CA 1
ATOM 646 C C . LYS A 1 93 ? 28.649 22.901 -0.244 1.00 42.36 93 LYS A C 1
ATOM 647 O O . LYS A 1 93 ? 28.400 21.824 -0.797 1.00 36.61 93 LYS A O 1
ATOM 653 N N . VAL A 1 94 ? 27.726 23.582 0.442 1.00 40.88 94 VAL A N 1
ATOM 654 C CA . VAL A 1 94 ? 26.354 23.100 0.507 1.00 38.84 94 VAL A CA 1
ATOM 655 C C . VAL A 1 94 ? 25.684 23.275 -0.843 1.00 39.98 94 VAL A C 1
ATOM 656 O O . VAL A 1 94 ? 24.992 22.371 -1.333 1.00 37.19 94 VAL A O 1
ATOM 660 N N . GLU A 1 95 ? 25.887 24.440 -1.469 1.00 43.47 95 GLU A N 1
ATOM 661 C CA . GLU A 1 95 ? 25.430 24.643 -2.841 1.00 41.81 95 GLU A CA 1
ATOM 662 C C . GLU A 1 95 ? 25.957 23.533 -3.745 1.00 41.75 95 GLU A C 1
ATOM 663 O O . GLU A 1 95 ? 25.184 22.910 -4.480 1.00 38.63 95 GLU A O 1
ATOM 669 N N . ASP A 1 96 ? 27.265 23.226 -3.658 1.00 35.81 96 ASP A N 1
ATOM 670 C CA . ASP A 1 96 ? 27.817 22.148 -4.474 1.00 36.74 96 ASP A CA 1
ATOM 671 C C . ASP A 1 96 ? 27.040 20.865 -4.248 1.00 37.97 96 ASP A C 1
ATOM 672 O O . ASP A 1 96 ? 26.556 20.236 -5.199 1.00 39.45 96 ASP A O 1
ATOM 677 N N . TRP A 1 97 ? 26.910 20.471 -2.979 1.00 37.47 97 TRP A N 1
ATOM 678 C CA . TRP A 1 97 ? 26.201 19.248 -2.622 1.00 36.54 97 TRP A CA 1
ATOM 679 C C . TRP A 1 97 ? 24.752 19.262 -3.117 1.00 36.87 97 TRP A C 1
ATOM 680 O O . TRP A 1 97 ? 24.259 18.255 -3.637 1.00 35.13 97 TRP A O 1
ATOM 691 N N . ARG A 1 98 ? 24.053 20.387 -2.966 1.00 33.74 98 ARG A N 1
ATOM 692 C CA . ARG A 1 98 ? 22.627 20.393 -3.299 1.00 42.92 98 ARG A CA 1
ATOM 693 C C . ARG A 1 98 ? 22.410 20.189 -4.792 1.00 43.87 98 ARG A C 1
ATOM 694 O O . ARG A 1 98 ? 21.522 19.422 -5.202 1.00 41.15 98 ARG A O 1
ATOM 702 N N . LYS A 1 99 ? 23.208 20.862 -5.618 1.00 37.48 99 LYS A N 1
ATOM 703 C CA . LYS A 1 99 ? 23.104 20.722 -7.059 1.00 38.78 99 LYS A CA 1
ATOM 704 C C . LYS A 1 99 ? 23.601 19.375 -7.572 1.00 41.92 99 LYS A C 1
ATOM 705 O O . LYS A 1 99 ? 23.405 19.091 -8.754 1.00 42.24 99 LYS A O 1
ATOM 711 N N . ARG A 1 100 ? 24.229 18.539 -6.733 1.00 40.57 100 ARG A N 1
ATOM 712 C CA . ARG A 1 100 ? 24.456 17.147 -7.116 1.00 38.7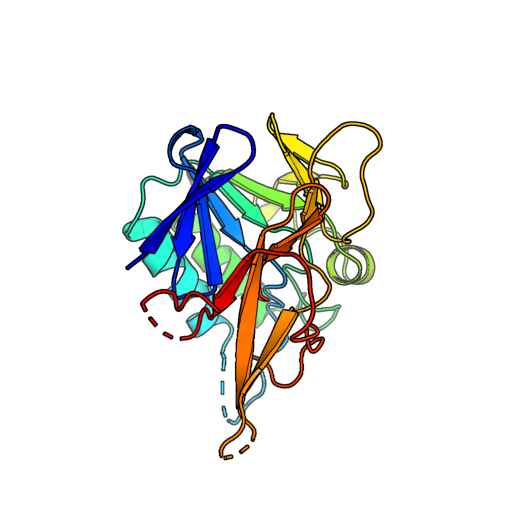6 100 ARG A CA 1
ATOM 713 C C . ARG A 1 100 ? 23.232 16.264 -6.853 1.00 42.99 100 ARG A C 1
ATOM 714 O O . ARG A 1 100 ? 23.231 15.097 -7.260 1.00 43.28 100 ARG A O 1
ATOM 722 N N . HIS A 1 101 ? 22.209 16.777 -6.168 1.00 39.45 101 HIS A N 1
ATOM 723 C CA . HIS A 1 101 ? 20.941 16.078 -5.919 1.00 44.99 101 HIS A CA 1
ATOM 724 C C . HIS A 1 101 ? 19.765 16.994 -6.270 1.00 46.49 101 HIS A C 1
ATOM 725 O O . HIS A 1 101 ? 18.864 17.237 -5.459 1.00 41.93 101 HIS A O 1
ATOM 732 N N . LYS A 1 102 ? 19.790 17.533 -7.500 1.00 43.99 102 LYS A N 1
ATOM 733 C CA . LYS A 1 102 ? 18.834 18.557 -7.916 1.00 47.55 102 LYS A CA 1
ATOM 734 C C . LYS A 1 102 ? 17.400 18.094 -7.744 1.00 49.22 102 LYS A C 1
ATOM 735 O O . LYS A 1 102 ? 16.508 18.907 -7.456 1.00 44.83 102 LYS A O 1
ATOM 741 N N . ASN A 1 103 ? 17.156 16.803 -7.926 1.00 44.68 103 ASN A N 1
ATOM 742 C CA . ASN A 1 103 ? 15.801 16.294 -7.866 1.00 51.65 103 ASN A CA 1
ATOM 743 C C . ASN A 1 103 ? 15.354 15.903 -6.460 1.00 53.67 103 ASN A C 1
ATOM 744 O O . ASN A 1 103 ? 14.144 15.794 -6.225 1.00 42.64 103 ASN A O 1
ATOM 749 N N . LEU A 1 104 ? 16.292 15.690 -5.529 1.00 48.50 104 LEU A N 1
ATOM 750 C CA . LEU A 1 104 ? 15.927 15.446 -4.139 1.00 40.63 104 LEU A CA 1
ATOM 751 C C . LEU A 1 104 ? 15.164 16.637 -3.593 1.00 40.43 104 LEU A C 1
ATOM 752 O O . LEU A 1 104 ? 15.607 17.780 -3.730 1.00 45.18 104 LEU A O 1
ATOM 757 N N . LYS A 1 1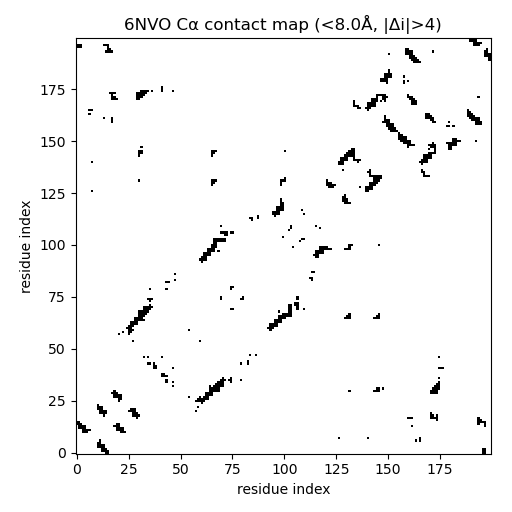05 ? 14.001 16.380 -2.997 1.00 38.93 105 LYS A N 1
ATOM 758 C CA . LYS A 1 105 ? 13.364 17.403 -2.178 1.00 38.32 105 LYS A CA 1
ATOM 759 C C . LYS A 1 105 ? 14.030 17.422 -0.806 1.00 36.68 105 LYS A C 1
ATOM 760 O O . LYS A 1 105 ? 14.210 16.374 -0.189 1.00 38.08 105 LYS A O 1
ATOM 766 N N . VAL A 1 106 ? 14.407 18.609 -0.338 1.00 34.96 106 VAL A N 1
ATOM 767 C CA . VAL A 1 106 ? 15.066 18.781 0.955 1.00 36.27 106 VAL A CA 1
ATOM 768 C C . VAL A 1 106 ? 14.154 19.643 1.819 1.00 37.62 106 VAL A C 1
ATOM 769 O O . VAL A 1 106 ? 13.936 20.821 1.510 1.00 36.35 106 VAL A O 1
ATOM 773 N N . VAL A 1 107 ? 13.618 19.063 2.899 1.00 35.24 107 VAL A N 1
ATOM 774 C CA . VAL A 1 107 ? 12.729 19.767 3.822 1.00 35.74 107 VAL A CA 1
ATOM 775 C C . VAL A 1 107 ? 13.470 20.003 5.137 1.00 36.77 107 VAL A C 1
ATOM 776 O O . VAL A 1 107 ? 13.916 19.053 5.790 1.00 34.67 107 VAL A O 1
ATOM 780 N N . LEU A 1 108 ? 13.564 21.263 5.547 1.00 34.81 108 LEU A N 1
ATOM 781 C CA . LEU A 1 108 ? 14.169 21.629 6.819 1.00 37.37 108 LEU A CA 1
ATOM 782 C C . LEU A 1 108 ? 13.084 22.110 7.780 1.00 39.84 108 LEU A C 1
ATOM 783 O O . LEU A 1 108 ? 12.428 23.127 7.526 1.00 41.45 108 LEU A O 1
ATOM 788 N N . ILE A 1 109 ? 12.895 21.380 8.872 1.00 37.97 109 ILE A N 1
ATOM 789 C CA . ILE A 1 109 ? 12.066 21.844 9.977 1.00 38.09 109 ILE A CA 1
ATOM 790 C C . ILE A 1 109 ? 12.935 22.702 10.884 1.00 40.58 109 ILE A C 1
ATOM 791 O O . ILE A 1 109 ? 14.004 22.264 11.316 1.00 41.60 109 ILE A O 1
ATOM 796 N N . ARG A 1 110 ? 12.498 23.933 11.152 1.00 41.40 110 ARG A N 1
ATOM 797 C CA . ARG A 1 110 ? 13.395 24.945 11.701 1.00 48.09 110 ARG A CA 1
ATOM 798 C C . ARG A 1 110 ? 13.691 24.694 13.178 1.00 50.58 110 ARG A C 1
ATOM 799 O O . ARG A 1 110 ? 12.776 24.478 13.974 1.00 42.51 110 ARG A O 1
ATOM 807 N N . GLY A 1 111 ? 14.982 24.707 13.530 1.00 52.02 111 GLY A N 1
ATOM 808 C CA . GLY A 1 111 ? 15.432 24.620 14.900 1.00 50.66 111 GLY A CA 1
ATOM 809 C C . GLY A 1 111 ? 15.977 25.948 15.413 1.00 60.10 111 GLY A C 1
ATOM 810 O O . GLY A 1 111 ? 16.033 26.953 14.704 1.00 63.45 111 GLY A O 1
ATOM 811 N N . ASN A 1 112 ? 16.396 25.930 16.685 1.00 55.99 112 ASN A N 1
ATOM 812 C CA . ASN A 1 112 ? 16.860 27.166 17.316 1.00 60.97 112 ASN A CA 1
ATOM 813 C C . ASN A 1 112 ? 18.117 27.709 16.657 1.00 61.92 112 ASN A C 1
ATOM 814 O O . ASN A 1 112 ? 18.410 28.902 16.788 1.00 65.93 112 ASN A O 1
ATOM 819 N N . HIS A 1 113 ? 18.859 26.873 15.942 1.00 58.36 113 HIS A N 1
ATOM 820 C CA . HIS A 1 113 ? 19.990 27.363 15.175 1.00 60.14 113 HIS A CA 1
ATOM 821 C C . HIS A 1 113 ? 19.586 27.825 13.781 1.00 61.25 113 HIS A C 1
ATOM 822 O O . HIS A 1 113 ? 20.168 28.789 13.268 1.00 63.97 113 HIS A O 1
ATOM 829 N N . ASP A 1 114 ? 18.591 27.174 13.167 1.00 56.26 114 ASP A N 1
ATOM 830 C CA . ASP A 1 114 ? 18.033 27.682 11.914 1.00 60.94 114 ASP A CA 1
ATOM 831 C C . ASP A 1 114 ? 17.344 29.031 12.120 1.00 62.86 114 ASP A C 1
ATOM 832 O O . ASP A 1 114 ? 17.457 29.923 11.274 1.00 61.73 114 ASP A O 1
ATOM 837 N N . ARG A 1 115 ? 16.638 29.200 13.245 1.00 63.54 115 ARG A N 1
ATOM 838 C CA . ARG A 1 115 ? 16.043 30.491 13.591 1.00 65.60 115 ARG A CA 1
ATOM 839 C C . ARG A 1 115 ? 17.114 31.549 13.809 1.00 63.41 115 ARG A C 1
ATOM 840 O O . ARG A 1 115 ? 17.033 32.659 13.270 1.00 65.38 115 ARG A O 1
ATOM 848 N N . ASN A 1 116 ? 18.109 31.226 14.634 1.00 61.79 116 ASN A N 1
ATOM 849 C CA . ASN A 1 116 ? 19.183 32.167 14.920 1.00 66.76 116 ASN A CA 1
ATOM 850 C C . ASN A 1 116 ? 19.834 32.638 13.626 1.00 73.95 116 ASN A C 1
ATOM 851 O O . ASN A 1 116 ? 19.796 33.828 13.290 1.00 77.99 116 ASN A O 1
ATOM 856 N N . ALA A 1 117 ? 20.395 31.695 12.861 1.00 72.14 117 ALA A N 1
ATOM 857 C CA . ALA A 1 117 ? 21.065 32.041 11.612 1.00 74.23 117 ALA A CA 1
ATOM 858 C C . ALA A 1 117 ? 20.095 32.654 10.609 1.00 76.28 117 ALA A C 1
ATOM 859 O O . ALA A 1 117 ? 20.416 33.651 9.955 1.00 82.81 117 ALA A O 1
ATOM 861 N N . GLY A 1 118 ? 18.905 32.091 10.486 1.00 72.21 118 GLY A N 1
ATOM 862 C CA . GLY A 1 118 ? 17.986 32.498 9.448 1.00 64.65 118 GLY A CA 1
ATOM 863 C C . GLY A 1 118 ? 17.856 31.435 8.368 1.00 57.89 118 GLY A C 1
ATOM 864 O O . GLY A 1 118 ? 18.694 30.539 8.224 1.00 59.71 118 GLY A O 1
ATOM 865 N N . ASP A 1 119 ? 16.775 31.543 7.604 1.00 59.59 119 ASP A N 1
ATOM 866 C CA . ASP A 1 119 ? 16.481 30.548 6.582 1.00 54.96 119 ASP A CA 1
ATOM 867 C C . ASP A 1 119 ? 17.662 30.408 5.622 1.00 61.62 119 ASP A C 1
ATOM 868 O O . ASP A 1 119 ? 18.288 31.410 5.257 1.00 63.54 119 ASP A O 1
ATOM 873 N N . PRO A 1 120 ? 18.011 29.189 5.211 1.00 57.72 120 PRO A N 1
ATOM 874 C CA . PRO A 1 120 ? 19.068 29.039 4.218 1.00 59.16 120 PRO A CA 1
ATOM 875 C C . PRO A 1 120 ? 18.747 29.828 2.973 1.00 60.12 120 PRO A C 1
ATOM 876 O O . PRO A 1 120 ? 17.564 30.011 2.612 1.00 50.54 120 PRO A O 1
ATOM 880 N N . PRO A 1 121 ? 19.767 30.351 2.283 1.00 58.39 121 PRO A N 1
ATOM 881 C CA . PRO A 1 121 ? 19.527 31.146 1.079 1.00 51.03 121 PRO A CA 1
ATOM 882 C C . PRO A 1 121 ? 18.660 30.413 0.064 1.00 61.74 121 PRO A C 1
ATOM 883 O O . PRO A 1 121 ? 18.725 29.188 -0.078 1.00 60.33 121 PRO A O 1
ATOM 887 N N . ALA A 1 122 ? 17.831 31.193 -0.642 1.00 59.40 122 ALA A N 1
ATOM 888 C CA . ALA A 1 122 ? 16.856 30.637 -1.570 1.00 57.93 122 ALA A CA 1
ATOM 889 C C . ALA A 1 122 ? 17.509 29.927 -2.751 1.00 60.82 122 ALA A C 1
ATOM 890 O O . ALA A 1 122 ? 16.871 29.070 -3.371 1.00 61.07 122 ALA A O 1
ATOM 892 N N . SER A 1 123 ? 18.767 30.245 -3.064 1.00 63.06 123 SER A N 1
ATOM 893 C CA . SER A 1 123 ? 19.451 29.548 -4.142 1.00 60.05 123 SER A CA 1
ATOM 894 C C . SER A 1 123 ? 19.613 28.063 -3.848 1.00 62.71 123 SER A C 1
ATOM 895 O O . SER A 1 123 ? 19.728 27.266 -4.785 1.00 66.96 123 SER A O 1
ATOM 898 N N . LEU A 1 124 ? 19.606 27.669 -2.572 1.00 60.94 124 LEU A N 1
ATOM 899 C CA . LEU A 1 124 ? 19.869 26.283 -2.200 1.00 56.32 124 LEU A CA 1
ATOM 900 C C . LEU A 1 124 ? 18.660 25.369 -2.352 1.00 52.69 124 LEU A C 1
ATOM 901 O O . LEU A 1 124 ? 18.810 24.154 -2.201 1.00 48.73 124 LEU A O 1
ATOM 906 N N . ASP A 1 125 ? 17.482 25.921 -2.633 1.00 53.20 125 ASP A N 1
ATOM 907 C CA . ASP A 1 125 ? 16.246 25.162 -2.828 1.00 54.35 125 ASP A CA 1
ATOM 908 C C . ASP A 1 125 ? 15.963 24.194 -1.672 1.00 52.93 125 ASP A C 1
ATOM 909 O O . ASP A 1 125 ? 15.847 22.974 -1.851 1.00 46.30 125 ASP A O 1
ATOM 914 N N . ILE A 1 126 ? 15.803 24.769 -0.482 1.00 45.85 126 ILE A N 1
ATOM 915 C CA . ILE A 1 126 ? 15.445 24.016 0.709 1.00 43.10 126 ILE A CA 1
ATOM 916 C C . ILE A 1 126 ? 14.072 24.493 1.154 1.00 43.64 126 ILE A C 1
ATOM 917 O O . ILE A 1 126 ? 13.889 25.678 1.451 1.00 46.68 126 ILE A O 1
ATOM 922 N N . GLN A 1 127 ? 13.106 23.584 1.183 1.00 41.84 127 GLN A N 1
ATOM 923 C CA . GLN A 1 127 ? 11.774 23.906 1.694 1.00 44.58 127 GLN A CA 1
ATOM 924 C C . GLN A 1 127 ? 11.831 24.026 3.215 1.00 39.62 127 GLN A C 1
ATOM 925 O O . GLN A 1 127 ? 11.928 23.030 3.922 1.00 39.60 127 GLN A O 1
ATOM 931 N N . VAL A 1 128 ? 11.770 25.243 3.725 1.00 36.57 128 VAL A N 1
ATOM 932 C CA . VAL A 1 128 ? 11.757 25.478 5.161 1.00 43.81 128 VAL A CA 1
ATOM 933 C C . VAL A 1 128 ? 10.316 25.443 5.654 1.00 45.78 128 VAL A C 1
ATOM 934 O O . VAL A 1 128 ? 9.437 26.102 5.088 1.00 43.08 128 VAL A O 1
ATOM 938 N N . VAL A 1 129 ? 10.068 24.669 6.709 1.00 43.72 129 VAL A N 1
ATOM 939 C CA . VAL A 1 129 ? 8.742 24.552 7.302 1.00 46.96 129 VAL A CA 1
ATOM 940 C C . VAL A 1 129 ? 8.864 24.703 8.818 1.00 47.37 129 VAL A C 1
ATOM 941 O O . VAL A 1 129 ? 9.964 24.740 9.381 1.00 44.70 129 VAL A O 1
ATOM 945 N N . ASP A 1 130 ? 7.711 24.799 9.476 1.00 43.78 130 ASP A N 1
ATOM 946 C CA . ASP A 1 130 ? 7.634 25.005 10.920 1.00 46.35 130 ASP A CA 1
ATOM 947 C C . ASP A 1 130 ? 7.141 23.748 11.627 1.00 42.24 130 ASP A C 1
ATOM 948 O O . ASP A 1 130 ? 6.252 23.054 11.129 1.00 36.84 130 ASP A O 1
ATOM 953 N N . GLU A 1 131 ? 7.736 23.456 12.782 1.00 37.70 131 GLU A N 1
ATOM 954 C CA . GLU A 1 131 ? 7.303 22.316 13.566 1.00 39.84 131 GLU A CA 1
ATOM 955 C C . GLU A 1 131 ? 5.937 22.619 14.183 1.00 38.79 131 GLU A C 1
ATOM 956 O O . GLU A 1 131 ? 5.683 23.751 14.588 1.00 41.35 131 GLU A O 1
ATOM 962 N N . PRO A 1 132 ? 5.026 21.645 14.236 1.00 37.57 132 PRO A N 1
ATOM 963 C CA . PRO A 1 132 ? 5.207 20.296 13.693 1.00 34.76 132 PRO A CA 1
ATOM 964 C C . PRO A 1 132 ? 4.892 20.207 12.196 1.00 36.73 132 PRO A C 1
ATOM 965 O O . PRO A 1 132 ? 4.019 20.906 11.667 1.00 32.93 132 PRO A O 1
ATOM 969 N N . TRP A 1 133 ? 5.611 19.330 11.513 1.00 32.42 133 TRP A N 1
ATOM 970 C CA . TRP A 1 133 ? 5.335 19.008 10.117 1.00 38.30 133 TRP A CA 1
ATOM 971 C C . TRP A 1 133 ? 4.843 17.571 10.064 1.00 35.52 133 TRP A C 1
ATOM 972 O O . TRP A 1 133 ? 5.630 16.634 10.243 1.00 34.84 133 TRP A O 1
ATOM 983 N N . VAL A 1 134 ? 3.554 17.389 9.805 1.00 31.87 134 VAL A N 1
ATOM 984 C CA . VAL A 1 134 ? 2.929 16.091 10.000 1.00 29.47 134 VAL A CA 1
ATOM 985 C C . VAL A 1 134 ? 2.988 15.289 8.707 1.00 36.94 134 VAL A C 1
ATOM 986 O O . VAL A 1 134 ? 2.415 15.679 7.683 1.00 37.63 134 VAL A O 1
ATOM 990 N N . LEU A 1 135 ? 3.683 14.157 8.765 1.00 37.78 135 LEU A N 1
ATOM 991 C CA . LEU A 1 135 ? 3.670 13.123 7.735 1.00 38.80 135 LEU A CA 1
ATOM 992 C C . LEU A 1 135 ? 3.057 11.902 8.405 1.00 35.69 135 LEU A C 1
ATOM 993 O O . LEU A 1 135 ? 3.729 11.235 9.200 1.00 34.95 135 LEU A O 1
ATOM 998 N N . GLU A 1 136 ? 1.798 11.617 8.086 1.00 31.91 136 GLU A N 1
ATOM 999 C CA . GLU A 1 136 ? 1.050 10.633 8.856 1.00 35.37 136 GLU A CA 1
ATOM 1000 C C . GLU A 1 136 ? 1.829 9.326 8.914 1.00 35.44 136 GLU A C 1
ATOM 1001 O O . GLU A 1 136 ? 2.387 8.890 7.894 1.00 38.75 136 GLU A O 1
ATOM 1007 N N . PRO A 1 137 ? 1.899 8.675 10.085 1.00 29.09 137 PRO A N 1
ATOM 1008 C CA . PRO A 1 137 ? 1.232 9.035 11.338 1.00 30.14 137 PRO A CA 1
ATOM 1009 C C . PRO A 1 137 ? 2.007 10.025 12.239 1.00 35.53 137 PRO A C 1
ATOM 1010 O O . PRO A 1 137 ? 1.625 10.235 13.398 1.00 33.69 137 PRO A O 1
ATOM 1014 N N . PHE A 1 138 ? 3.067 10.638 11.719 1.00 33.43 138 PHE A N 1
ATOM 1015 C CA . PHE A 1 138 ? 4.117 11.208 12.557 1.00 34.45 138 PHE A CA 1
ATOM 1016 C C . PHE A 1 138 ? 4.083 12.728 12.529 1.00 34.05 138 PHE A C 1
ATOM 1017 O O . PHE A 1 138 ? 3.946 13.335 11.455 1.00 32.23 138 PHE A O 1
ATOM 1025 N N . ALA A 1 139 ? 4.190 13.332 13.722 1.00 31.74 139 ALA A N 1
ATOM 1026 C CA . ALA A 1 139 ? 4.501 14.750 13.873 1.00 30.58 139 ALA A CA 1
ATOM 1027 C C . ALA A 1 139 ? 6.024 14.899 13.891 1.00 31.69 139 ALA A C 1
ATOM 1028 O O . ALA A 1 139 ? 6.689 14.476 14.849 1.00 32.56 139 ALA A O 1
ATOM 1030 N N . LEU A 1 140 ? 6.587 15.455 12.822 1.00 30.69 140 LEU A N 1
ATOM 1031 C CA . LEU A 1 140 ? 8.029 15.664 12.751 1.00 28.40 140 LEU A CA 1
ATOM 1032 C C . LEU A 1 140 ? 8.351 17.041 13.296 1.00 32.30 140 LEU A C 1
ATOM 1033 O O . LEU A 1 140 ? 7.750 18.035 12.874 1.00 28.23 140 LEU A O 1
ATOM 1038 N N . GLN A 1 141 ? 9.313 17.091 14.223 1.00 25.19 141 GLN A N 1
ATOM 1039 C CA . GLN A 1 141 ? 9.601 18.275 15.015 1.00 28.80 141 GLN A CA 1
ATOM 1040 C C . GLN A 1 141 ? 11.096 18.348 15.249 1.00 31.83 141 GLN A C 1
ATOM 1041 O O . GLN A 1 141 ? 11.811 17.347 15.178 1.00 28.07 141 GLN A O 1
ATOM 1047 N N . HIS A 1 142 ? 11.565 19.546 15.555 1.00 28.79 142 HIS A N 1
ATOM 1048 C CA . HIS A 1 142 ? 12.920 19.633 16.066 1.00 32.85 142 HIS A CA 1
ATOM 1049 C C . HIS A 1 142 ? 12.917 19.342 17.556 1.00 34.21 142 HIS A C 1
ATOM 1050 O O . HIS A 1 142 ? 13.579 18.409 18.021 1.00 31.85 142 HIS A O 1
ATOM 1057 N N . GLU A 1 143 ? 12.129 20.103 18.304 1.00 35.44 143 GLU A N 1
ATOM 1058 C CA . GLU A 1 143 ? 12.029 20.001 19.745 1.00 33.86 143 GLU A CA 1
ATOM 1059 C C . GLU A 1 143 ? 11.106 18.853 20.131 1.00 34.27 143 GLU A C 1
ATOM 1060 O O . GLU A 1 143 ? 10.048 18.667 19.520 1.00 29.43 143 GLU A O 1
ATOM 1066 N N . PRO A 1 144 ? 11.466 18.112 21.151 1.00 31.44 144 PRO A N 1
ATOM 1067 C CA . PRO A 1 144 ? 10.730 16.912 21.569 1.00 31.06 144 PRO A CA 1
ATOM 1068 C C . PRO A 1 144 ? 9.520 17.166 22.471 1.00 33.95 144 PRO A C 1
ATOM 1069 O O . PRO A 1 144 ? 9.319 16.487 23.476 1.00 37.35 144 PRO A O 1
ATOM 1073 N N . GLN A 1 145 ? 8.703 18.127 22.099 1.00 37.51 145 GLN A N 1
ATOM 1074 C CA . GLN A 1 145 ? 7.485 18.410 22.849 1.00 34.70 145 GLN A CA 1
ATOM 1075 C C . GLN A 1 145 ? 6.372 17.462 22.423 1.00 35.36 145 GLN A C 1
ATOM 1076 O O . GLN A 1 145 ? 6.161 17.270 21.219 1.00 32.28 145 GLN A O 1
ATOM 1082 N N . PRO A 1 146 ? 5.632 16.870 23.365 1.00 38.49 146 PRO A N 1
ATOM 1083 C CA . PRO A 1 146 ? 4.497 16.021 22.973 1.00 35.64 146 PRO A CA 1
ATOM 1084 C C . PRO A 1 146 ? 3.527 16.782 22.081 1.00 34.15 146 PRO A C 1
ATOM 1085 O O . PRO A 1 146 ? 3.338 17.995 22.204 1.00 28.67 146 PRO A O 1
ATOM 1089 N N . HIS A 1 147 ? 2.942 16.055 21.156 1.00 33.54 147 HIS A N 1
ATOM 1090 C CA . HIS A 1 147 ? 1.982 16.606 20.229 1.00 39.28 147 HIS A CA 1
ATOM 1091 C C . HIS A 1 147 ? 0.594 16.212 20.704 1.00 39.53 147 HIS A C 1
ATOM 1092 O O . HIS A 1 147 ? 0.423 15.170 21.341 1.00 42.84 147 HIS 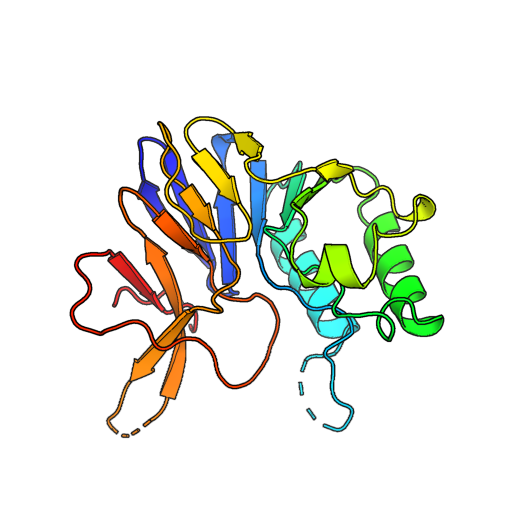A O 1
ATOM 1099 N N . GLY A 1 148 ? -0.389 17.066 20.398 1.00 40.58 148 GLY A N 1
ATOM 1100 C CA . GLY A 1 148 ? -1.728 16.899 20.954 1.00 37.89 148 GLY A CA 1
ATOM 1101 C C . GLY A 1 148 ? -2.403 15.609 20.532 1.00 41.38 148 GLY A C 1
ATOM 1102 O O . GLY A 1 148 ? -3.204 15.050 21.292 1.00 46.14 148 GLY A O 1
ATOM 1103 N N . THR A 1 149 ? -2.083 15.111 19.327 1.00 37.28 149 THR A N 1
ATOM 1104 C CA . THR A 1 149 ? -2.691 13.900 18.772 1.00 39.53 149 THR A CA 1
ATOM 1105 C C . THR A 1 149 ? -1.700 12.901 18.189 1.00 37.63 149 THR A C 1
ATOM 1106 O O . THR A 1 149 ? -2.031 11.710 18.111 1.00 35.40 149 THR A O 1
ATOM 1110 N N . HIS A 1 150 ? -0.519 13.325 17.778 1.00 34.43 150 HIS A N 1
ATOM 1111 C CA . HIS A 1 150 ? 0.289 12.400 17.009 1.00 33.08 150 HIS A CA 1
ATOM 1112 C C . HIS A 1 150 ? 1.541 11.979 17.769 1.00 35.51 150 HIS A C 1
ATOM 1113 O O . HIS A 1 150 ? 2.039 12.718 18.628 1.00 34.82 150 HIS A O 1
ATOM 1120 N N . PRO A 1 151 ? 2.068 10.794 17.471 1.00 33.93 151 PRO A N 1
ATOM 1121 C CA . PRO A 1 151 ? 3.429 10.464 17.917 1.00 34.26 151 PRO A CA 1
ATOM 1122 C C . PRO A 1 151 ? 4.456 11.389 17.261 1.00 36.38 151 PRO A C 1
ATOM 1123 O O . PRO A 1 151 ? 4.357 11.724 16.073 1.00 34.00 151 PRO A O 1
ATOM 1127 N N . VAL A 1 152 ? 5.458 11.800 18.049 1.00 30.68 152 VAL A N 1
ATOM 1128 C CA . VAL A 1 152 ? 6.459 12.755 17.594 1.00 32.70 152 VAL A CA 1
ATOM 1129 C C . VAL A 1 152 ? 7.763 12.039 17.268 1.00 30.94 152 VAL A C 1
ATOM 1130 O O . VAL A 1 152 ? 8.168 11.101 17.965 1.00 32.68 152 VAL A O 1
ATOM 1134 N N . LEU A 1 153 ? 8.395 12.443 16.167 1.00 31.32 153 LEU A N 1
ATOM 1135 C CA . LEU A 1 153 ? 9.806 12.167 15.908 1.00 28.81 153 LEU A CA 1
ATOM 1136 C C . LEU A 1 153 ? 10.527 13.495 16.019 1.00 28.36 153 LEU A C 1
ATOM 1137 O O . LEU A 1 153 ? 10.112 14.476 15.393 1.00 26.93 153 LEU A O 1
ATOM 1142 N N . ALA A 1 154 ? 11.564 13.549 16.857 1.00 27.17 154 ALA A N 1
ATOM 1143 C CA . ALA A 1 154 ? 12.165 14.835 17.173 1.00 28.13 154 ALA A CA 1
ATOM 1144 C C . ALA A 1 154 ? 13.679 14.714 17.227 1.00 30.85 154 ALA A C 1
ATOM 1145 O O . ALA A 1 154 ? 14.242 13.620 17.339 1.00 29.04 154 ALA A O 1
ATOM 1147 N N . GLY A 1 155 ? 14.334 15.868 17.133 1.00 29.45 155 GLY A N 1
ATOM 1148 C CA . GLY A 1 155 ? 15.761 15.929 17.348 1.00 29.20 155 GLY A CA 1
ATOM 1149 C C . GLY A 1 155 ? 16.083 16.737 18.584 1.00 27.93 155 GLY A C 1
ATOM 1150 O O . GLY A 1 155 ? 15.608 16.414 19.674 1.00 28.73 155 GLY A O 1
ATOM 1151 N N . HIS A 1 156 ? 16.915 17.769 18.403 1.00 26.63 156 HIS A N 1
ATOM 1152 C CA . HIS A 1 156 ? 17.290 18.782 19.386 1.00 32.32 156 HIS A CA 1
ATOM 1153 C C . HIS A 1 156 ? 18.135 18.299 20.580 1.00 33.20 156 HIS A C 1
ATOM 1154 O O . HIS A 1 156 ? 19.129 18.955 20.921 1.00 32.93 156 HIS A O 1
ATOM 1161 N N . VAL A 1 157 ? 17.808 17.170 21.224 1.00 26.43 157 VAL A N 1
ATOM 1162 C CA . VAL A 1 157 ? 18.518 16.870 22.480 1.00 27.51 157 VAL A CA 1
ATOM 1163 C C . VAL A 1 157 ? 19.869 16.175 22.290 1.00 30.50 157 VAL A C 1
ATOM 1164 O O . VAL A 1 157 ? 20.598 15.979 23.275 1.00 27.97 157 VAL A O 1
ATOM 1168 N N . HIS A 1 158 ? 20.230 15.793 21.066 1.00 28.90 158 HIS A N 1
ATOM 1169 C CA . HIS A 1 158 ? 21.453 15.042 20.804 1.00 27.65 158 HIS A CA 1
ATOM 1170 C C . HIS A 1 158 ? 21.555 13.833 21.741 1.00 27.48 158 HIS A C 1
ATOM 1171 O O . HIS A 1 158 ? 22.445 13.783 22.596 1.00 28.05 158 HIS A O 1
ATOM 1178 N N . PRO A 1 159 ? 20.653 12.856 21.628 1.00 24.74 159 PRO A N 1
ATOM 1179 C CA . PRO A 1 159 ? 20.647 11.759 22.607 1.00 25.79 159 PRO A CA 1
ATOM 1180 C C . PRO A 1 159 ? 21.882 10.886 22.471 1.00 30.69 159 PRO A C 1
ATOM 1181 O O . PRO A 1 159 ? 22.287 10.513 21.362 1.00 26.24 159 PRO A O 1
ATOM 1185 N N . VAL A 1 160 ? 22.480 10.563 23.626 1.00 26.90 160 VAL A N 1
ATOM 1186 C CA . VAL A 1 160 ? 23.574 9.611 23.720 1.00 30.64 160 VAL A CA 1
ATOM 1187 C C . VAL A 1 160 ? 23.242 8.668 24.862 1.00 33.92 160 VAL A C 1
ATOM 1188 O O . VAL A 1 160 ? 22.443 8.984 25.748 1.00 35.00 160 VAL A O 1
ATOM 1192 N N . PHE A 1 161 ? 23.887 7.509 24.848 1.00 30.06 161 PHE A N 1
ATOM 1193 C CA . PHE A 1 161 ? 23.804 6.566 25.952 1.00 34.53 161 PHE A CA 1
ATOM 1194 C C . PHE A 1 161 ? 25.203 6.257 26.458 1.00 39.74 161 PHE A C 1
ATOM 1195 O O . PHE A 1 161 ? 26.127 6.039 25.663 1.00 41.02 161 PHE A O 1
ATOM 1203 N N . VAL A 1 162 ? 25.346 6.262 27.777 1.00 35.89 162 VAL A N 1
ATOM 1204 C CA . VAL A 1 162 ? 26.628 6.050 28.438 1.00 43.20 162 VAL A CA 1
ATOM 1205 C C . VAL A 1 162 ? 26.792 4.569 28.759 1.00 42.47 162 VAL A C 1
ATOM 1206 O O . VAL A 1 162 ? 25.983 3.985 29.491 1.00 43.01 162 VAL A O 1
ATOM 1210 N N . LEU A 1 163 ? 27.838 3.960 28.213 1.00 47.84 163 LEU A N 1
ATOM 1211 C CA . LEU A 1 163 ? 28.248 2.603 28.549 1.00 48.97 163 LEU A CA 1
ATOM 1212 C C . LEU A 1 163 ? 29.567 2.646 29.307 1.00 54.57 163 LEU A C 1
ATOM 1213 O O . LEU A 1 163 ? 30.478 3.393 28.936 1.00 50.95 163 LEU A O 1
ATOM 1218 N N . ARG A 1 164 ? 29.677 1.840 30.357 1.00 57.79 164 ARG A N 1
ATOM 1219 C CA . ARG A 1 164 ? 30.871 1.830 31.192 1.00 62.54 164 ARG A CA 1
ATOM 1220 C C . ARG A 1 164 ? 31.574 0.479 31.172 1.00 62.43 164 ARG A C 1
ATOM 1221 O O . ARG A 1 164 ? 30.953 -0.574 30.998 1.00 59.64 164 ARG A O 1
ATOM 1229 N N . GLY A 1 165 ? 32.880 0.528 31.390 1.00 72.71 165 GLY A N 1
ATOM 1230 C CA . GLY A 1 165 ? 33.667 -0.647 31.716 1.00 70.89 165 GLY A CA 1
ATOM 1231 C C . GLY A 1 165 ? 34.668 -0.324 32.815 1.00 77.71 165 GLY A C 1
ATOM 1232 O O . GLY A 1 165 ? 35.428 0.648 32.721 1.00 85.23 165 GLY A O 1
ATOM 1233 N N . ARG A 1 170 ? 34.163 5.739 30.454 1.00 60.66 170 ARG A N 1
ATOM 1234 C CA . ARG A 1 170 ? 32.826 5.686 29.876 1.00 60.27 170 ARG A CA 1
ATOM 1235 C C . ARG A 1 170 ? 32.786 6.051 28.388 1.00 66.00 170 ARG A C 1
ATOM 1236 O O . ARG A 1 170 ? 33.604 6.833 27.908 1.00 69.47 170 ARG A O 1
ATOM 1244 N N . LEU A 1 171 ? 31.801 5.494 27.680 1.00 63.36 171 LEU A N 1
ATOM 1245 C CA . LEU A 1 171 ? 31.609 5.686 26.246 1.00 55.37 171 LEU A CA 1
ATOM 1246 C C . LEU A 1 171 ? 30.239 6.312 26.000 1.00 56.18 171 LEU A C 1
ATOM 1247 O O . LEU A 1 171 ? 29.214 5.714 26.342 1.00 51.03 171 LEU A O 1
ATOM 1252 N N . ARG A 1 172 ? 30.221 7.509 25.402 1.00 53.30 172 ARG A N 1
ATOM 1253 C CA . ARG A 1 172 ? 28.981 8.213 25.057 1.00 42.48 172 ARG A CA 1
ATOM 1254 C C . ARG A 1 172 ? 28.581 7.778 23.647 1.00 43.17 172 ARG A C 1
ATOM 1255 O O . ARG A 1 172 ? 29.141 8.248 22.656 1.00 47.92 172 ARG A O 1
ATOM 1263 N N . LEU A 1 173 ? 27.643 6.855 23.549 1.00 40.09 173 LEU A N 1
ATOM 1264 C CA . LEU A 1 173 ? 27.327 6.548 22.156 1.00 40.43 173 LEU A CA 1
ATOM 1265 C C . LEU A 1 173 ? 26.022 7.217 21.734 1.00 35.70 173 LEU A C 1
ATOM 1266 O O . LEU A 1 173 ? 25.078 7.290 22.530 1.00 38.35 173 LEU A O 1
ATOM 1271 N N . PRO A 1 174 ? 25.926 7.700 20.498 1.00 37.19 174 PRO A N 1
ATOM 1272 C CA . PRO A 1 174 ? 24.642 8.245 20.013 1.00 33.73 174 PRO A CA 1
ATOM 1273 C C . PRO A 1 174 ? 23.574 7.162 19.875 1.00 31.74 174 PRO A C 1
ATOM 1274 O O . PRO A 1 174 ? 23.849 6.045 19.444 1.00 33.92 174 PRO A O 1
ATOM 1278 N N . CYS A 1 175 ? 22.345 7.483 20.287 1.00 30.81 175 CYS A N 1
ATOM 1279 C CA . CYS A 1 175 ? 21.305 6.458 20.316 1.00 30.16 175 CYS A CA 1
ATOM 1280 C C . CYS A 1 175 ? 19.979 6.993 19.796 1.00 28.52 175 CYS A C 1
ATOM 1281 O O . CYS A 1 175 ? 19.649 8.167 19.980 1.00 32.58 175 CYS A O 1
ATOM 1284 N N . PHE A 1 176 ? 19.239 6.123 19.119 1.00 30.98 176 PHE A N 1
ATOM 1285 C CA . PHE A 1 176 ? 17.835 6.376 18.841 1.00 30.81 176 PHE A CA 1
ATOM 1286 C C . PHE A 1 176 ? 17.032 6.103 20.103 1.00 32.54 176 PHE A C 1
ATOM 1287 O O . PHE A 1 176 ? 17.364 5.213 20.888 1.00 38.53 176 PHE A O 1
ATOM 1295 N N . VAL A 1 177 ? 15.990 6.892 20.324 1.00 29.46 177 VAL A N 1
ATOM 1296 C CA . VAL A 1 177 ? 15.076 6.645 21.434 1.00 30.02 177 VAL A CA 1
ATOM 1297 C C . VAL A 1 177 ? 13.692 6.464 20.820 1.00 32.12 177 VAL A C 1
ATOM 1298 O O . VAL A 1 177 ? 13.075 7.435 20.369 1.00 31.74 177 VAL A O 1
ATOM 1302 N N . ILE A 1 178 ? 13.216 5.224 20.765 1.00 33.64 178 ILE A N 1
ATOM 1303 C CA . ILE A 1 178 ? 11.953 4.909 20.104 1.00 36.00 178 ILE A CA 1
ATOM 1304 C C . ILE A 1 178 ? 10.887 4.783 21.173 1.00 34.61 178 ILE A C 1
ATOM 1305 O O . ILE A 1 178 ? 10.973 3.907 22.039 1.00 34.80 178 ILE A O 1
ATOM 1310 N N . ASP A 1 179 ? 9.879 5.657 21.106 1.00 33.60 179 ASP A N 1
ATOM 1311 C CA . ASP A 1 179 ? 8.903 5.797 22.179 1.00 36.89 179 ASP A CA 1
ATOM 1312 C C . ASP A 1 179 ? 7.534 6.136 21.603 1.00 37.71 179 ASP A C 1
ATOM 1313 O O . ASP A 1 179 ? 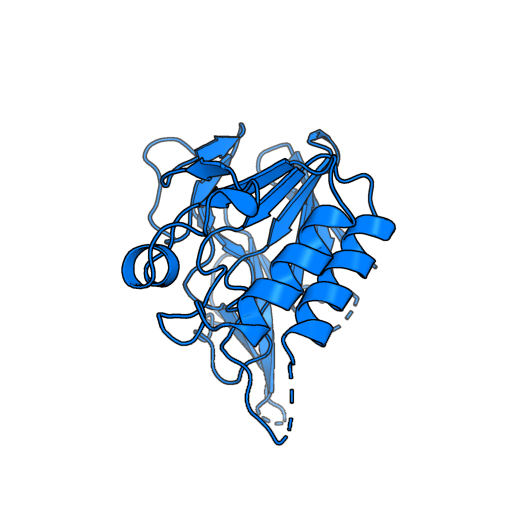7.423 6.792 20.565 1.00 35.00 179 ASP A O 1
ATOM 1318 N N . GLU A 1 180 ? 6.494 5.719 22.335 1.00 42.25 180 GLU A N 1
ATOM 1319 C CA . GLU A 1 180 ? 5.118 5.783 21.851 1.00 38.83 180 GLU A CA 1
ATOM 1320 C C . GLU A 1 180 ? 4.678 7.220 21.600 1.00 39.42 180 GLU A C 1
ATOM 1321 O O . GLU A 1 180 ? 3.981 7.504 20.621 1.00 42.96 180 GLU A O 1
ATOM 1327 N N . GLN A 1 181 ? 5.113 8.148 22.444 1.00 37.69 181 GLN A N 1
ATOM 1328 C CA . GLN A 1 181 ? 4.703 9.541 22.349 1.00 41.61 181 GLN A CA 1
ATOM 1329 C C . GLN A 1 181 ? 5.756 10.434 21.694 1.00 38.77 181 GLN A C 1
ATOM 1330 O O . GLN A 1 181 ? 5.427 11.204 20.794 1.00 35.06 181 GLN A O 1
ATOM 1336 N N . VAL A 1 182 ? 7.017 10.356 22.121 1.00 31.62 182 VAL A N 1
ATOM 1337 C CA . VAL A 1 182 ? 8.058 11.234 21.585 1.00 31.11 182 VAL A CA 1
ATOM 1338 C C . VAL A 1 182 ? 9.294 10.387 21.339 1.00 33.30 182 VAL A C 1
ATOM 1339 O O . VAL A 1 182 ? 9.897 9.876 22.290 1.00 33.49 182 VAL A O 1
ATOM 1343 N N . SER A 1 183 ? 9.680 10.236 20.079 1.00 34.71 183 SER A N 1
ATOM 1344 C CA . SER A 1 183 ? 10.902 9.517 19.741 1.00 31.69 183 SER A CA 1
ATOM 1345 C C . SER A 1 183 ? 11.997 10.492 19.341 1.00 27.13 183 SER A C 1
ATOM 1346 O O . SER A 1 183 ? 11.710 11.578 18.835 1.00 28.65 183 SER A O 1
ATOM 1349 N N . LEU A 1 184 ? 13.259 10.070 19.525 1.00 29.61 184 LEU A N 1
ATOM 1350 C CA . LEU A 1 184 ? 14.427 10.927 19.350 1.00 28.74 184 LEU A CA 1
ATOM 1351 C C . LEU A 1 184 ? 15.387 10.362 18.306 1.00 30.39 184 LEU A C 1
ATOM 1352 O O . LEU A 1 184 ? 15.742 9.180 18.345 1.00 25.77 184 LEU A O 1
ATOM 1357 N N . LEU A 1 185 ? 15.808 11.180 17.437 1.00 28.20 185 LEU A N 1
ATOM 1358 C CA . LEU A 1 185 ? 16.886 10.797 16.551 1.00 26.53 185 LEU A CA 1
ATOM 1359 C C . LEU A 1 185 ? 18.222 11.270 17.112 1.00 28.69 185 LEU A C 1
ATOM 1360 O O . LEU A 1 185 ? 18.316 12.350 17.708 1.00 25.23 185 LEU A O 1
ATOM 1365 N N . PRO A 1 186 ? 19.296 10.525 16.905 1.00 29.07 186 PRO A N 1
ATOM 1366 C CA . PRO A 1 186 ? 20.616 11.028 17.310 1.00 26.78 186 PRO A CA 1
ATOM 1367 C C . PRO A 1 186 ? 21.074 12.169 16.413 1.00 26.72 186 PRO A C 1
ATOM 1368 O O . PRO A 1 186 ? 20.646 12.303 15.263 1.00 25.92 186 PRO A O 1
ATOM 1372 N N . ALA A 1 187 ? 21.930 13.019 16.973 1.00 25.47 187 ALA A N 1
ATOM 1373 C CA . ALA A 1 187 ? 22.498 14.125 16.220 1.00 28.87 187 ALA A CA 1
ATOM 1374 C C . ALA A 1 187 ? 23.336 13.573 15.078 1.00 31.16 187 ALA A C 1
ATOM 1375 O O . ALA A 1 187 ? 24.139 12.664 15.277 1.00 31.68 187 ALA A O 1
ATOM 1377 N N . PHE A 1 188 ? 23.143 14.119 13.882 1.00 30.44 188 PHE A N 1
ATOM 1378 C CA . PHE A 1 188 ? 23.902 13.651 12.741 1.00 31.02 188 PHE A CA 1
ATOM 1379 C C . PHE A 1 188 ? 25.316 14.222 12.759 1.00 36.23 188 PHE A C 1
ATOM 1380 O O . PHE A 1 188 ? 26.261 13.540 12.328 1.00 30.87 188 PHE A O 1
ATOM 1388 N N . GLY A 1 189 ? 25.486 15.439 13.284 1.00 33.95 189 GLY A N 1
ATOM 1389 C CA . GLY A 1 189 ? 26.819 16.001 13.416 1.00 39.47 189 GLY A CA 1
ATOM 1390 C C . GLY A 1 189 ? 27.697 15.142 14.301 1.00 41.39 189 GLY A C 1
ATOM 1391 O O . GLY A 1 189 ? 27.209 14.334 15.095 1.00 36.76 189 GLY A O 1
ATOM 1392 N N . GLU A 1 190 ? 29.021 15.301 14.150 1.00 42.79 190 GLU A N 1
ATOM 1393 C CA . GLU A 1 190 ? 30.003 14.512 14.912 1.00 43.23 190 GLU A CA 1
ATOM 1394 C C . GLU A 1 190 ? 30.609 15.402 16.004 1.00 40.25 190 GLU A C 1
ATOM 1395 O O . GLU A 1 190 ? 31.570 16.131 15.774 1.00 41.95 190 GLU A O 1
ATOM 1401 N N . PHE A 1 191 ? 30.024 15.362 17.196 1.00 34.75 191 PHE A N 1
ATOM 1402 C CA . PHE A 1 191 ? 30.467 16.213 18.292 1.00 40.75 191 PHE A CA 1
ATOM 1403 C C . PHE A 1 191 ? 30.577 15.420 19.583 1.00 35.87 191 PHE A C 1
ATOM 1404 O O . PHE A 1 191 ? 30.004 14.342 19.729 1.00 36.47 191 PHE A O 1
ATOM 1412 N N . THR A 1 192 ? 31.287 16.005 20.539 1.00 33.91 192 THR A N 1
ATOM 1413 C CA . THR A 1 192 ? 31.330 15.479 21.888 1.00 36.54 192 THR A CA 1
ATOM 1414 C C . THR A 1 192 ? 30.087 15.915 22.647 1.00 34.99 192 THR A C 1
ATOM 1415 O O . THR A 1 192 ? 29.401 16.864 22.266 1.00 39.60 192 THR A O 1
ATOM 1419 N N . GLY A 1 193 ? 29.814 15.225 23.747 1.00 35.79 193 GLY A N 1
ATOM 1420 C CA . GLY A 1 193 ? 28.677 15.582 24.575 1.00 39.61 193 GLY A CA 1
ATOM 1421 C C . GLY A 1 193 ? 27.422 14.813 24.223 1.00 42.47 193 GLY A C 1
ATOM 1422 O O . GLY A 1 193 ? 27.496 13.640 23.845 1.00 43.57 193 GLY A O 1
ATOM 1423 N N . GLY A 1 194 ? 26.274 15.472 24.323 1.00 36.57 194 GLY A N 1
ATOM 1424 C CA . GLY A 1 194 ? 24.980 14.867 24.114 1.00 34.46 194 GLY A CA 1
ATOM 1425 C C . GLY A 1 194 ? 24.214 14.758 25.417 1.00 38.43 194 GLY A C 1
ATOM 1426 O O . GLY A 1 194 ? 24.783 14.765 26.509 1.00 40.35 194 GLY A O 1
ATOM 1427 N N . TRP A 1 195 ? 22.887 14.687 25.299 1.00 40.93 195 TRP A N 1
ATOM 1428 C CA . TRP A 1 195 ? 22.050 14.482 26.475 1.00 37.53 195 TRP A CA 1
ATOM 1429 C C . TRP A 1 195 ? 22.021 12.993 26.815 1.00 37.90 195 TRP A C 1
ATOM 1430 O O . TRP A 1 195 ? 21.500 12.178 26.041 1.00 32.94 195 TRP A O 1
ATOM 1441 N N . GLU A 1 196 ? 22.576 12.643 27.975 1.00 36.34 196 GLU A N 1
ATOM 1442 C CA . GLU A 1 196 ? 22.631 11.260 28.439 1.00 41.63 196 GLU A CA 1
ATOM 1443 C C . GLU A 1 196 ? 21.222 10.744 28.694 1.00 41.20 196 GLU A C 1
ATOM 1444 O O . GLU A 1 196 ? 20.516 11.270 29.561 1.00 42.29 196 GLU A O 1
ATOM 1450 N N . ILE A 1 197 ? 20.799 9.746 27.917 1.00 37.33 197 ILE A N 1
ATOM 1451 C CA . ILE A 1 197 ? 19.490 9.119 28.082 1.00 38.35 197 ILE A CA 1
ATOM 1452 C C . ILE A 1 197 ? 19.542 8.161 29.268 1.00 41.44 197 ILE A C 1
ATOM 1453 O O . ILE A 1 197 ? 20.464 7.348 29.383 1.00 44.68 197 ILE A O 1
ATOM 1458 N N . THR A 1 198 ? 18.542 8.228 30.134 1.00 44.94 198 THR A N 1
ATOM 1459 C CA . THR A 1 198 ? 18.564 7.409 31.343 1.00 53.90 198 THR A CA 1
ATOM 1460 C C . THR A 1 198 ? 18.523 5.913 31.009 1.00 58.84 198 THR A C 1
ATOM 1461 O O . THR A 1 198 ? 17.719 5.487 30.161 1.00 62.95 198 THR A O 1
ATOM 1465 N N . PRO A 1 199 ? 19.361 5.085 31.649 1.00 62.15 199 PRO A N 1
ATOM 1466 C CA . PRO A 1 199 ? 19.275 3.630 31.429 1.00 59.63 199 PRO A CA 1
ATOM 1467 C C . PRO A 1 199 ? 17.995 3.000 31.964 1.00 65.76 199 PRO A C 1
ATOM 1468 O O . PRO A 1 199 ? 17.783 1.799 31.740 1.00 61.39 199 PRO A O 1
ATOM 1472 N N . ALA A 1 200 ? 17.145 3.760 32.658 1.00 62.56 200 ALA A N 1
ATOM 1473 C CA . ALA A 1 200 ? 15.893 3.254 33.196 1.00 59.38 200 ALA A CA 1
ATOM 1474 C C . ALA A 1 200 ? 14.691 3.687 32.377 1.00 59.40 200 ALA A C 1
ATOM 1475 O O . ALA A 1 200 ? 13.552 3.498 32.818 1.00 60.91 200 ALA A O 1
ATOM 1477 N N . SER A 1 201 ? 14.917 4.273 31.205 1.00 57.38 201 SER A N 1
ATOM 1478 C CA . SER A 1 201 ? 13.813 4.701 30.355 1.00 58.59 201 SER A CA 1
ATOM 1479 C C . SER A 1 201 ? 12.932 3.520 29.957 1.00 62.21 201 SER A C 1
ATOM 1480 O O . SER A 1 201 ? 13.418 2.409 29.720 1.00 62.65 201 SER A O 1
ATOM 1483 N N . ALA A 1 202 ? 11.627 3.764 29.874 1.00 61.27 202 ALA A N 1
ATOM 1484 C CA . ALA A 1 202 ? 10.692 2.737 29.414 1.00 64.86 202 ALA A CA 1
ATOM 1485 C C . ALA A 1 202 ? 10.507 2.761 27.896 1.00 67.56 202 ALA A C 1
ATOM 1486 O O . ALA A 1 202 ? 9.392 2.564 27.392 1.00 67.27 202 ALA A O 1
ATOM 1488 N N . SER A 1 203 ? 11.587 2.999 27.147 1.00 62.62 203 SER A N 1
ATOM 1489 C CA . SER A 1 203 ? 11.563 3.134 25.695 1.00 54.11 203 SER A CA 1
ATOM 1490 C C . SER A 1 203 ? 12.510 2.120 25.050 1.00 51.02 203 SER A C 1
ATOM 1491 O O . SER A 1 203 ? 13.289 1.434 25.719 1.00 48.46 203 SER A O 1
ATOM 1494 N N . ARG A 1 204 ? 12.437 2.026 23.727 1.00 35.67 204 ARG A N 1
ATOM 1495 C CA . ARG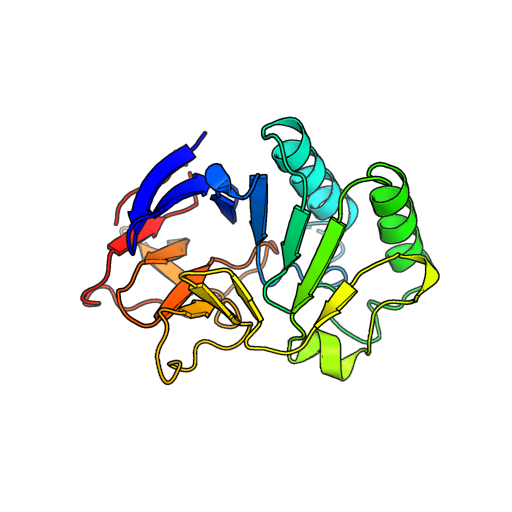 A 1 204 ? 13.359 1.192 22.971 1.00 43.88 204 ARG A CA 1
ATOM 1496 C C . ARG A 1 204 ? 14.565 2.026 22.567 1.00 42.53 204 ARG A C 1
ATOM 1497 O O . ARG A 1 204 ? 14.413 3.069 21.919 1.00 35.05 204 ARG A O 1
ATOM 1505 N N . LEU A 1 205 ? 15.754 1.549 22.930 1.00 39.59 205 LEU A N 1
ATOM 1506 C CA . LEU A 1 205 ? 17.013 2.233 22.697 1.00 37.42 205 LEU A CA 1
ATOM 1507 C C . LEU A 1 205 ? 17.837 1.444 21.691 1.00 40.52 205 LEU A C 1
ATOM 1508 O O . LEU A 1 205 ? 17.907 0.215 21.769 1.00 43.25 205 LEU A O 1
ATOM 1513 N N . TYR A 1 206 ? 18.463 2.156 20.753 1.00 34.47 206 TYR A N 1
ATOM 1514 C CA . TYR A 1 206 ? 19.280 1.543 19.712 1.00 35.97 206 TYR A CA 1
ATOM 1515 C C . TYR A 1 206 ? 20.550 2.356 19.580 1.00 38.60 206 TYR A C 1
ATOM 1516 O O . TYR A 1 206 ? 20.503 3.548 19.267 1.00 38.10 206 TYR A O 1
ATOM 1525 N N . LEU A 1 207 ? 21.684 1.726 19.813 1.00 39.45 207 LEU A N 1
ATOM 1526 C CA . LEU A 1 207 ? 22.921 2.464 19.792 1.00 38.39 207 LEU A CA 1
ATOM 1527 C C . LEU A 1 207 ? 23.389 2.525 18.354 1.00 44.07 207 LEU A C 1
ATOM 1528 O O . LEU A 1 207 ? 23.515 1.501 17.670 1.00 44.46 207 LEU A O 1
ATOM 1533 N N . ALA A 1 208 ? 23.500 3.737 17.864 1.00 42.26 208 ALA A N 1
ATOM 1534 C CA . ALA A 1 208 ? 23.963 3.972 16.514 1.00 46.19 208 ALA A CA 1
ATOM 1535 C C . ALA A 1 208 ? 25.438 4.087 16.781 1.00 51.47 208 ALA A C 1
ATOM 1536 O O . ALA A 1 208 ? 25.879 5.184 17.119 1.00 57.62 208 ALA A O 1
ATOM 1538 N N . GLY A 1 209 ? 26.176 2.952 16.747 1.00 55.91 209 GLY A N 1
ATOM 1539 C CA . GLY A 1 209 ? 27.626 3.051 16.746 1.00 65.07 209 GLY A CA 1
ATOM 1540 C C . GLY A 1 209 ? 28.006 4.306 16.047 1.00 70.92 209 GLY A C 1
ATOM 1541 O O . GLY A 1 209 ? 27.303 4.466 15.000 1.00 77.38 209 GLY A O 1
ATOM 1542 N N . ARG A 1 212 ? 26.132 -2.190 12.190 1.00 59.91 212 ARG A N 1
ATOM 1543 C CA . ARG A 1 212 ? 25.092 -2.631 13.127 1.00 60.47 212 ARG A CA 1
ATOM 1544 C C . ARG A 1 212 ? 24.376 -1.452 13.786 1.00 59.35 212 ARG A C 1
ATOM 1545 O O . ARG A 1 212 ? 24.894 -0.337 13.890 1.00 63.93 212 ARG A O 1
ATOM 1553 N N . VAL A 1 213 ? 23.162 -1.722 14.234 1.00 55.03 213 VAL A N 1
ATOM 1554 C CA . VAL A 1 213 ? 22.420 -0.847 15.127 1.00 54.27 213 VAL A CA 1
ATOM 1555 C C . VAL A 1 213 ? 22.161 -1.670 16.374 1.00 50.61 213 VAL A C 1
ATOM 1556 O O . VAL A 1 213 ? 21.491 -2.706 16.307 1.00 47.55 213 VAL A O 1
ATOM 1560 N N . TRP A 1 214 ? 22.717 -1.235 17.497 1.00 50.22 214 TRP A N 1
ATOM 1561 C CA . TRP A 1 214 ? 22.775 -2.082 18.678 1.00 51.12 214 TRP A CA 1
ATOM 1562 C C . TRP A 1 214 ? 21.560 -1.839 19.560 1.00 46.76 214 TRP A C 1
ATOM 1563 O O . TRP A 1 214 ? 21.455 -0.762 20.168 1.00 46.17 214 TRP A O 1
ATOM 1574 N N . PRO A 1 215 ? 20.638 -2.795 19.684 1.00 49.92 215 PRO A N 1
ATOM 1575 C CA . PRO A 1 215 ? 19.508 -2.613 20.612 1.00 46.33 215 PRO A CA 1
ATOM 1576 C C . PRO A 1 215 ? 19.986 -2.633 22.060 1.00 47.98 215 PRO A C 1
ATOM 1577 O O . PRO A 1 215 ? 20.762 -3.505 22.462 1.00 50.12 215 PRO A O 1
ATOM 1581 N N . LEU A 1 216 ? 19.505 -1.652 22.835 1.00 50.07 216 LEU A N 1
ATOM 1582 C CA . LEU A 1 216 ? 20.071 -1.210 24.132 1.00 50.53 216 LEU A CA 1
ATOM 1583 C C . LEU A 1 216 ? 21.620 -1.189 24.182 1.00 57.95 216 LEU A C 1
ATOM 1584 O O . LEU A 1 216 ? 22.236 -0.380 24.895 1.00 52.93 216 LEU A O 1
#

Solvent-accessible surface area: 9672 Å² total; per-residue (Å²): 129,88,51,80,12,131,6,98,65,47,58,0,61,0,6,23,25,9,0,1,12,0,38,89,83,101,0,0,0,0,0,0,2,8,3,26,87,45,89,92,255,66,65,9,89,44,10,5,58,48,1,38,130,2,20,93,83,24,90,20,79,12,0,0,0,0,0,4,0,3,40,30,147,119,0,93,25,127,62,20,18,44,61,0,42,85,0,11,111,142,40,153,154,14,76,1,0,0,0,60,0,46,40,3,116,95,2,24,78,12,47,103,75,2,95,21,84,36,20,84,53,66,50,58,15,101,31,0,0,0,11,0,60,35,111,90,54,81,114,44,11,0,0,0,0,62,32,42,1,10,22,28,72,202,94,206,109,100,34,32,0,0,10,5,42,112,122,27,0,18,1,0,11,0,5,103,68,140,40,29,167,67,17,73,102,92,38,112,32,104,8,12,5,0,60,186,10,129,75,143

Organism: Pseudomonas putida (strain ATCC 47054 / DSM 6125 / CFBP 8728 / NCIMB 11950 / KT2440) (NCBI:txid160488)